Protein AF-A0A7C7C4B3-F1 (afdb_monomer)

Structure (mmCIF, N/CA/C/O backbone):
data_AF-A0A7C7C4B3-F1
#
_entry.id   AF-A0A7C7C4B3-F1
#
loop_
_atom_site.group_PDB
_atom_site.id
_atom_site.type_symbol
_atom_site.label_atom_id
_atom_site.label_alt_id
_atom_site.label_comp_id
_atom_site.label_asym_id
_atom_site.label_entity_id
_atom_site.label_seq_id
_atom_site.pdbx_PDB_ins_code
_atom_site.Cartn_x
_atom_site.Cartn_y
_atom_site.Cartn_z
_atom_site.occupancy
_atom_site.B_iso_or_equiv
_atom_site.auth_seq_id
_atom_site.auth_comp_id
_atom_site.auth_asym_id
_atom_site.auth_atom_id
_atom_site.pdbx_PDB_model_num
ATOM 1 N N . MET A 1 1 ? 16.815 2.563 -30.143 1.00 59.22 1 MET A N 1
ATOM 2 C CA . MET A 1 1 ? 16.587 1.269 -29.476 1.00 59.22 1 MET A CA 1
ATOM 3 C C . MET A 1 1 ? 17.802 0.420 -29.758 1.00 59.22 1 MET A C 1
ATOM 5 O O . MET A 1 1 ? 18.185 0.315 -30.916 1.00 59.22 1 MET A O 1
ATOM 9 N N . GLU A 1 2 ? 18.442 -0.060 -28.704 1.00 77.56 2 GLU A N 1
ATOM 10 C CA . GLU A 1 2 ? 19.668 -0.855 -28.748 1.00 77.56 2 GLU A CA 1
ATOM 11 C C . GLU A 1 2 ? 19.375 -2.164 -28.010 1.00 77.56 2 GLU A C 1
ATOM 13 O O . GLU A 1 2 ? 18.646 -2.154 -27.013 1.00 77.56 2 GLU A O 1
ATOM 18 N N . PHE A 1 3 ? 19.873 -3.281 -28.532 1.00 80.75 3 PHE A N 1
ATOM 19 C CA . PHE A 1 3 ? 19.749 -4.570 -27.860 1.00 80.75 3 PHE A CA 1
ATOM 20 C C . PHE A 1 3 ? 20.772 -4.656 -26.729 1.00 80.75 3 PHE A C 1
ATOM 22 O O . PHE A 1 3 ? 21.877 -4.131 -26.844 1.00 80.75 3 PHE A O 1
ATOM 29 N N . PHE A 1 4 ? 20.391 -5.302 -25.634 1.00 82.38 4 PHE A N 1
ATOM 30 C CA . PHE A 1 4 ? 21.300 -5.596 -24.537 1.00 82.38 4 PHE A CA 1
ATOM 31 C C . PHE A 1 4 ? 22.203 -6.765 -24.948 1.00 82.38 4 PHE A C 1
ATOM 33 O O . PHE A 1 4 ? 21.703 -7.860 -25.228 1.00 82.38 4 PHE A O 1
ATOM 40 N N . ASP A 1 5 ? 23.516 -6.536 -25.028 1.00 83.56 5 ASP A N 1
ATOM 41 C CA . ASP A 1 5 ? 24.467 -7.595 -25.368 1.00 83.56 5 ASP A CA 1
ATOM 42 C C . ASP A 1 5 ? 24.797 -8.416 -24.122 1.00 83.56 5 ASP A C 1
ATOM 44 O O . ASP A 1 5 ? 25.651 -8.051 -23.323 1.00 83.56 5 ASP A O 1
ATOM 48 N N . LYS A 1 6 ? 24.142 -9.570 -23.986 1.00 80.06 6 LYS A N 1
ATOM 49 C CA . LYS A 1 6 ? 24.302 -10.469 -22.835 1.00 80.06 6 LYS A CA 1
ATOM 50 C C . LYS A 1 6 ? 25.721 -11.042 -22.676 1.00 80.06 6 LYS A C 1
ATOM 52 O O . LYS A 1 6 ? 26.001 -11.650 -21.647 1.00 80.06 6 LYS A O 1
ATOM 57 N N . LYS A 1 7 ? 26.604 -10.921 -23.681 1.00 81.38 7 LYS A N 1
ATOM 58 C CA . LYS A 1 7 ? 27.995 -11.407 -23.602 1.00 81.38 7 LYS A CA 1
ATOM 59 C C . LYS A 1 7 ? 28.968 -10.359 -23.073 1.00 81.38 7 LYS A C 1
ATOM 61 O O . LYS A 1 7 ? 29.986 -10.741 -22.499 1.00 81.38 7 LYS A O 1
ATOM 66 N N . GLU A 1 8 ? 28.683 -9.080 -23.299 1.00 82.88 8 GLU A N 1
ATOM 67 C CA . GLU A 1 8 ? 29.565 -7.966 -22.931 1.00 82.88 8 GLU A CA 1
ATOM 68 C C . GLU A 1 8 ? 29.006 -7.149 -21.756 1.00 82.88 8 GLU A C 1
ATOM 70 O O . GLU A 1 8 ? 29.759 -6.778 -20.853 1.00 82.88 8 GLU A O 1
ATOM 75 N N . ASP A 1 9 ? 27.690 -6.930 -21.725 1.00 78.75 9 ASP A N 1
ATOM 76 C CA . ASP A 1 9 ? 26.997 -6.139 -20.714 1.00 78.75 9 ASP A CA 1
ATOM 77 C C . ASP A 1 9 ? 26.425 -7.060 -19.616 1.00 78.75 9 ASP A C 1
ATOM 79 O O . ASP A 1 9 ? 25.613 -7.946 -19.877 1.00 78.75 9 ASP A O 1
ATOM 83 N N . VAL A 1 10 ? 26.832 -6.841 -18.358 1.00 77.06 10 VAL A N 1
ATOM 84 C CA . VAL A 1 10 ? 26.298 -7.573 -17.185 1.00 77.06 10 VAL A CA 1
ATOM 85 C C . VAL A 1 10 ? 25.199 -6.776 -16.482 1.00 77.06 10 VAL A C 1
ATOM 87 O O . VAL A 1 10 ? 24.235 -7.347 -15.980 1.00 77.06 10 VAL A O 1
ATOM 90 N N . LEU A 1 11 ? 25.336 -5.449 -16.439 1.00 79.00 11 LEU A N 1
ATOM 91 C CA . LEU A 1 11 ? 24.422 -4.553 -15.737 1.00 79.00 11 LEU A CA 1
ATOM 92 C C . LEU A 1 11 ? 24.447 -3.166 -16.393 1.00 79.00 11 LEU A C 1
ATOM 94 O O . LEU A 1 11 ? 25.519 -2.600 -16.599 1.00 79.00 11 LEU A O 1
ATOM 98 N N . ASP A 1 12 ? 23.269 -2.619 -16.700 1.00 77.19 12 ASP A N 1
ATOM 99 C CA . ASP A 1 12 ? 23.094 -1.274 -17.263 1.00 77.19 12 ASP A CA 1
ATOM 100 C C . ASP A 1 12 ? 22.306 -0.406 -16.275 1.00 77.19 12 ASP A C 1
ATOM 102 O O . ASP A 1 12 ? 21.136 -0.665 -15.996 1.00 77.19 12 ASP A O 1
ATOM 106 N N . VAL A 1 13 ? 22.960 0.620 -15.721 1.00 80.19 13 VAL A N 1
ATOM 107 C CA . VAL A 1 13 ? 22.317 1.578 -14.812 1.00 80.19 13 VAL A CA 1
ATOM 108 C C . VAL A 1 13 ? 21.908 2.806 -15.604 1.00 80.19 13 VAL A C 1
ATOM 110 O O . VAL A 1 13 ? 22.748 3.611 -16.012 1.00 80.19 13 VAL A O 1
ATOM 113 N N . GLN A 1 14 ? 20.601 3.003 -15.756 1.00 79.12 14 GLN A N 1
ATOM 114 C CA . GLN A 1 14 ? 20.058 4.195 -16.391 1.00 79.12 14 GLN A CA 1
ATOM 115 C C . GLN A 1 14 ? 19.195 4.994 -15.424 1.00 79.12 14 GLN A C 1
ATOM 117 O O . GLN A 1 14 ?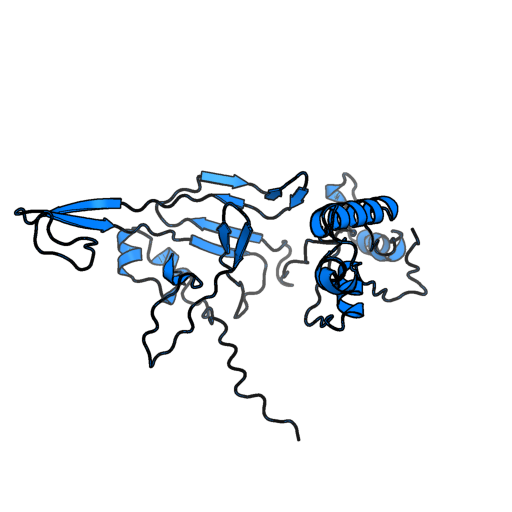 18.252 4.486 -14.827 1.00 79.12 14 GLN A O 1
ATOM 122 N N . LEU A 1 15 ? 19.483 6.291 -15.325 1.00 79.88 15 LEU A N 1
ATOM 123 C CA . LEU A 1 15 ? 18.596 7.222 -14.643 1.00 79.88 15 LEU A CA 1
ATOM 124 C C . LEU A 1 15 ? 17.457 7.634 -15.577 1.00 79.88 15 LEU A C 1
ATOM 126 O O . LEU A 1 15 ? 17.685 8.027 -16.730 1.00 79.88 15 LEU A O 1
ATOM 130 N N . THR A 1 16 ? 16.240 7.611 -15.037 1.00 77.44 16 THR A N 1
ATOM 131 C CA . THR A 1 16 ? 15.095 8.301 -15.635 1.00 77.44 16 THR A CA 1
ATOM 132 C C . THR A 1 16 ? 15.394 9.794 -15.736 1.00 77.44 16 THR A C 1
ATOM 134 O O . THR A 1 16 ? 16.281 10.323 -15.063 1.00 77.44 16 THR A O 1
ATOM 137 N N . GLU A 1 17 ? 14.647 10.514 -16.566 1.00 75.31 17 GLU A N 1
ATOM 138 C CA . GLU A 1 17 ? 14.837 11.963 -16.674 1.00 75.31 17 GLU A CA 1
ATOM 139 C C . GLU A 1 17 ? 14.603 12.691 -15.336 1.00 75.31 17 GLU A C 1
ATOM 141 O O . GLU A 1 17 ? 15.336 13.621 -14.997 1.00 75.31 17 GLU A O 1
ATOM 146 N N . TYR A 1 18 ? 13.665 12.194 -14.523 1.00 75.25 18 TYR A N 1
ATOM 147 C CA . TYR A 1 18 ? 13.474 12.646 -13.145 1.00 75.25 18 TYR A CA 1
ATOM 148 C C . TYR A 1 18 ? 14.715 12.384 -12.276 1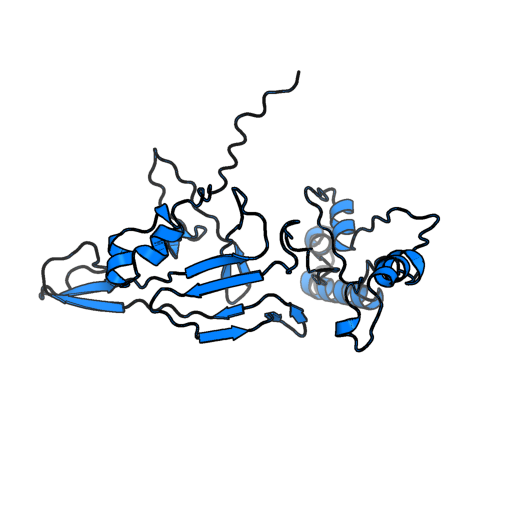.00 75.25 18 TYR A C 1
ATOM 150 O O . TYR A 1 18 ? 15.225 13.297 -11.627 1.00 75.25 18 TYR A O 1
ATOM 158 N N . GLY A 1 19 ? 15.268 11.167 -12.325 1.00 79.12 19 GLY A N 1
ATOM 159 C CA . GLY A 1 19 ? 16.498 10.823 -11.607 1.00 79.12 19 GLY A CA 1
ATOM 160 C C . GLY A 1 19 ? 17.693 11.689 -12.023 1.00 79.12 19 GLY A C 1
ATOM 161 O O . GLY A 1 19 ? 18.453 12.144 -11.17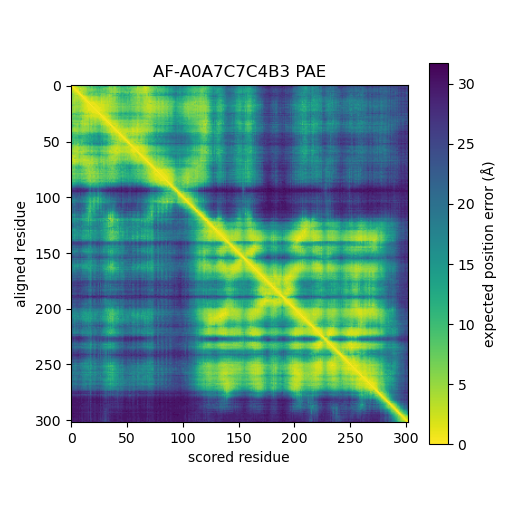1 1.00 79.12 19 GLY A O 1
ATOM 162 N N . LYS A 1 20 ? 17.833 12.001 -13.320 1.00 80.94 20 LYS A N 1
ATOM 163 C CA . LYS A 1 20 ? 18.863 12.929 -13.823 1.00 80.94 20 LYS A CA 1
ATOM 164 C C . LYS A 1 20 ? 18.674 14.344 -13.292 1.00 80.94 20 LYS A C 1
ATOM 166 O O . LYS A 1 20 ? 19.661 15.000 -12.972 1.00 80.94 20 LYS A O 1
ATOM 171 N N . ASN A 1 21 ? 17.432 14.820 -13.200 1.00 77.94 21 ASN A N 1
ATOM 172 C CA . ASN A 1 21 ? 17.127 16.129 -12.629 1.00 77.94 21 ASN A CA 1
ATOM 173 C C . ASN A 1 21 ? 17.522 16.193 -11.147 1.00 77.94 21 ASN A C 1
ATOM 175 O O . ASN A 1 21 ? 18.207 17.129 -10.738 1.00 77.94 21 ASN 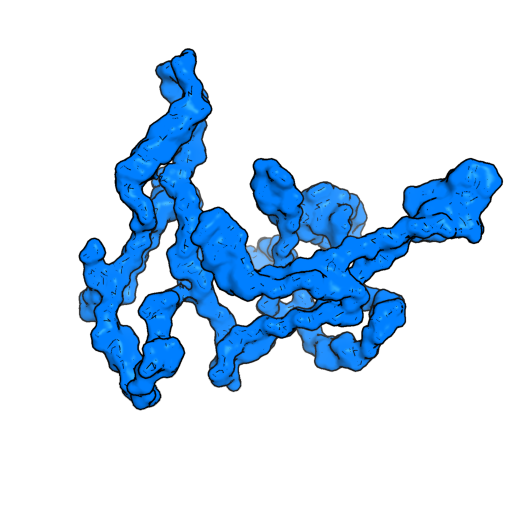A O 1
ATOM 179 N N . LEU A 1 22 ? 17.167 15.171 -10.363 1.00 80.62 22 LEU A N 1
ATOM 180 C CA . LEU A 1 22 ? 17.584 15.065 -8.964 1.00 80.62 22 LEU A CA 1
ATOM 181 C C . LEU A 1 22 ? 19.108 15.018 -8.824 1.00 80.62 22 LEU A C 1
ATOM 183 O O . LEU A 1 22 ? 19.654 15.706 -7.961 1.00 80.62 22 LEU A O 1
ATOM 187 N N . LEU A 1 23 ? 19.798 14.272 -9.695 1.00 86.06 23 LEU A N 1
ATOM 188 C CA . LEU A 1 23 ? 21.261 14.207 -9.703 1.00 86.06 23 LEU A CA 1
ATOM 189 C C . LEU A 1 23 ? 21.876 15.573 -10.019 1.00 86.06 23 LEU A C 1
ATOM 191 O O . LEU A 1 23 ? 22.781 16.013 -9.318 1.00 86.06 23 LEU A O 1
ATOM 195 N N . ALA A 1 24 ? 21.365 16.264 -11.041 1.00 84.00 24 ALA A N 1
ATOM 196 C CA . ALA A 1 24 ? 21.832 17.594 -11.429 1.00 84.00 24 ALA A CA 1
ATOM 197 C C . ALA A 1 24 ? 21.627 18.635 -10.316 1.00 84.00 24 ALA A C 1
ATOM 199 O O . ALA A 1 24 ? 22.436 19.550 -10.170 1.00 84.00 24 ALA A O 1
ATOM 200 N N . ASN A 1 25 ? 20.576 18.470 -9.511 1.00 83.38 25 ASN A N 1
ATOM 201 C CA . ASN A 1 25 ? 20.295 19.305 -8.346 1.00 83.38 25 ASN A CA 1
ATOM 202 C C . ASN A 1 25 ? 21.079 18.892 -7.086 1.00 83.38 25 ASN A C 1
ATOM 204 O O . ASN A 1 25 ? 20.981 19.581 -6.076 1.00 83.38 25 ASN A O 1
ATOM 208 N N . GLY A 1 26 ? 21.836 17.788 -7.123 1.00 86.06 26 GLY A N 1
ATOM 209 C CA . GLY A 1 26 ? 22.558 17.249 -5.965 1.00 86.06 26 GLY A CA 1
ATOM 210 C C . GLY A 1 26 ? 21.668 16.573 -4.915 1.00 86.06 26 GLY A C 1
ATOM 211 O O . GLY A 1 26 ? 22.137 16.287 -3.821 1.00 86.06 26 GLY A O 1
ATOM 212 N N . ASN A 1 27 ? 20.401 16.307 -5.244 1.00 84.38 27 ASN A N 1
ATOM 213 C CA . ASN A 1 27 ? 19.400 15.741 -4.334 1.00 84.38 27 ASN A CA 1
ATOM 214 C C . ASN A 1 27 ? 19.148 14.241 -4.569 1.00 84.38 27 ASN A C 1
ATOM 216 O O . ASN A 1 27 ? 18.278 13.660 -3.924 1.00 84.38 27 ASN A O 1
ATOM 220 N N . LEU A 1 28 ? 19.845 13.606 -5.519 1.00 85.56 28 LEU A N 1
ATOM 221 C CA . LEU A 1 28 ? 19.685 12.174 -5.767 1.00 85.56 28 LEU A CA 1
ATOM 222 C C . LEU A 1 28 ? 20.374 11.369 -4.656 1.00 85.56 28 LEU A C 1
ATOM 224 O O . LEU A 1 28 ? 21.597 11.255 -4.651 1.00 85.56 28 LEU A O 1
ATOM 228 N N . ASN A 1 29 ? 19.578 10.792 -3.753 1.00 86.00 29 ASN A N 1
ATOM 229 C CA . ASN A 1 29 ? 20.040 9.902 -2.687 1.00 86.00 29 ASN A CA 1
ATOM 230 C C . ASN A 1 29 ? 19.205 8.603 -2.664 1.00 86.00 29 ASN A C 1
ATOM 232 O O . ASN A 1 29 ? 18.241 8.512 -1.903 1.00 86.00 29 ASN A O 1
ATOM 236 N N . PRO A 1 30 ? 19.492 7.628 -3.547 1.00 81.06 30 PRO A N 1
ATOM 237 C CA . PRO A 1 30 ? 18.762 6.369 -3.577 1.00 81.06 30 PRO A CA 1
ATOM 238 C C . PRO A 1 30 ? 19.173 5.508 -2.376 1.00 81.06 30 PRO A C 1
ATOM 240 O O . PRO A 1 30 ? 20.344 5.174 -2.227 1.00 81.06 30 PRO A O 1
ATOM 243 N N . VAL A 1 31 ? 18.205 5.150 -1.531 1.00 81.25 31 VAL A N 1
ATOM 244 C CA . VAL A 1 31 ? 18.416 4.290 -0.347 1.00 81.25 31 VAL A CA 1
ATOM 245 C C . VAL A 1 31 ? 17.974 2.848 -0.617 1.00 81.25 31 VAL A C 1
ATOM 247 O O . VAL A 1 31 ? 18.572 1.906 -0.107 1.00 81.25 31 VAL A O 1
ATOM 250 N N . TYR A 1 32 ? 16.968 2.672 -1.475 1.00 75.50 32 TYR A N 1
ATOM 251 C CA . TYR A 1 32 ? 16.345 1.384 -1.768 1.00 75.50 32 TYR A CA 1
ATOM 252 C C . TYR A 1 32 ? 16.413 1.066 -3.262 1.00 75.50 32 TYR A C 1
ATOM 254 O O . TYR A 1 32 ? 16.463 1.967 -4.104 1.00 75.50 32 TYR A O 1
ATOM 262 N N . TYR A 1 33 ? 16.386 -0.223 -3.586 1.00 74.88 33 TYR A N 1
ATOM 263 C CA . TYR A 1 33 ? 16.253 -0.734 -4.945 1.00 74.88 33 TYR A CA 1
ATOM 264 C C . TYR A 1 33 ? 15.170 -1.814 -4.973 1.00 74.88 33 TYR A C 1
ATOM 266 O O . TYR A 1 33 ? 14.901 -2.459 -3.962 1.00 74.88 33 TYR A O 1
ATOM 274 N N . ALA A 1 34 ? 14.555 -2.005 -6.135 1.00 69.94 34 ALA A N 1
ATOM 275 C CA . ALA A 1 34 ? 13.596 -3.070 -6.390 1.00 69.94 34 ALA A CA 1
ATOM 276 C C . ALA A 1 34 ? 13.933 -3.730 -7.730 1.00 69.94 34 ALA A C 1
ATOM 278 O O . ALA A 1 34 ? 14.513 -3.088 -8.611 1.00 69.94 34 ALA A O 1
ATOM 279 N N . PHE A 1 35 ? 13.590 -5.009 -7.862 1.00 72.56 35 PHE A N 1
ATOM 280 C CA . PHE A 1 35 ? 13.726 -5.756 -9.107 1.00 72.56 35 PHE A CA 1
ATOM 281 C C . PHE A 1 35 ? 12.365 -5.916 -9.770 1.00 72.56 35 PHE A C 1
ATOM 283 O O . PHE A 1 35 ? 11.361 -6.153 -9.095 1.00 72.56 35 PHE A O 1
ATOM 290 N N . PHE A 1 36 ? 12.375 -5.826 -11.094 1.00 73.62 36 PHE A N 1
ATOM 291 C CA . PHE A 1 36 ? 11.201 -5.960 -11.936 1.00 73.62 36 PHE A CA 1
ATOM 292 C C . PHE A 1 36 ? 11.535 -6.851 -13.131 1.00 73.62 36 PHE A C 1
ATOM 294 O O . PHE A 1 36 ? 12.672 -6.833 -13.614 1.00 73.62 36 PHE A O 1
ATOM 301 N N . ASP A 1 37 ? 10.557 -7.618 -13.600 1.00 73.06 37 ASP A N 1
ATOM 302 C CA . ASP A 1 37 ? 10.710 -8.562 -14.707 1.00 73.06 37 ASP A CA 1
ATOM 303 C C . ASP A 1 37 ? 9.480 -8.609 -15.623 1.00 73.06 37 ASP A C 1
ATOM 305 O O . ASP A 1 37 ? 9.180 -9.634 -16.232 1.00 73.06 37 ASP A O 1
ATOM 309 N N . ASP A 1 38 ? 8.815 -7.461 -15.786 1.00 72.25 38 ASP A N 1
ATOM 310 C CA . ASP A 1 38 ? 7.642 -7.287 -16.655 1.00 72.25 38 ASP A CA 1
ATOM 311 C C . ASP A 1 38 ? 7.910 -7.710 -18.120 1.00 72.25 38 ASP A C 1
ATOM 313 O O . ASP A 1 38 ? 6.981 -8.027 -18.867 1.00 72.25 38 ASP A O 1
ATOM 317 N N . ASP A 1 39 ? 9.178 -7.734 -18.552 1.00 72.31 39 ASP A N 1
ATOM 318 C CA . ASP A 1 39 ? 9.605 -8.185 -19.880 1.00 72.31 39 ASP A CA 1
ATOM 319 C C . ASP A 1 39 ? 9.860 -9.704 -19.980 1.00 72.31 39 ASP A C 1
ATOM 321 O O . ASP A 1 39 ? 10.146 -10.214 -21.070 1.00 72.31 39 ASP A O 1
ATOM 325 N N . ILE A 1 40 ? 9.734 -10.446 -18.874 1.00 77.56 40 ILE A N 1
ATOM 326 C CA . ILE A 1 40 ? 9.979 -11.886 -18.798 1.00 77.56 40 ILE A CA 1
ATOM 327 C C . ILE A 1 40 ? 8.661 -12.655 -18.711 1.00 77.56 40 ILE A C 1
ATOM 329 O O . ILE A 1 40 ? 7.933 -12.635 -17.725 1.00 77.56 40 ILE A O 1
ATOM 333 N N . MET A 1 41 ? 8.392 -13.456 -19.739 1.00 79.56 41 MET A N 1
ATOM 334 C CA . MET A 1 41 ? 7.324 -14.452 -19.694 1.00 79.56 41 MET A CA 1
ATOM 335 C C . MET A 1 41 ? 7.858 -15.762 -19.107 1.00 79.56 41 MET A C 1
ATOM 337 O O . MET A 1 41 ? 8.535 -16.515 -19.814 1.00 79.56 41 MET A O 1
ATOM 341 N N . TYR A 1 42 ? 7.557 -16.045 -17.837 1.00 78.81 42 TYR A N 1
ATOM 342 C CA . TYR A 1 42 ? 7.956 -17.301 -17.182 1.00 78.81 42 TYR A CA 1
ATOM 343 C C . TYR A 1 42 ? 7.128 -18.501 -17.635 1.00 78.81 42 TYR A C 1
ATOM 345 O O . TYR A 1 42 ? 7.698 -19.551 -17.916 1.00 78.81 42 TYR A O 1
ATOM 353 N N . ASP A 1 43 ? 5.809 -18.332 -17.752 1.00 79.50 43 ASP A N 1
ATOM 354 C CA . ASP A 1 43 ? 4.898 -19.366 -18.239 1.00 79.50 43 ASP A CA 1
ATOM 355 C C . ASP A 1 43 ? 4.318 -18.977 -19.602 1.00 79.50 43 ASP A C 1
ATOM 357 O O . ASP A 1 43 ? 3.504 -18.058 -19.727 1.00 79.50 43 ASP A O 1
ATOM 361 N N . VAL A 1 44 ? 4.721 -19.704 -20.644 1.00 84.12 44 VAL A N 1
ATOM 362 C CA . VAL A 1 44 ? 4.196 -19.497 -22.000 1.00 84.12 44 VAL A CA 1
ATOM 363 C C . VAL A 1 44 ? 2.772 -20.019 -22.183 1.00 84.12 44 VAL A C 1
ATOM 365 O O . VAL A 1 44 ? 2.137 -19.647 -23.173 1.00 84.12 44 VAL A O 1
ATOM 368 N N . SER A 1 45 ? 2.234 -20.826 -21.259 1.00 77.62 45 SER A N 1
ATOM 369 C CA . SER A 1 45 ? 0.871 -21.365 -21.362 1.00 77.62 45 SER A CA 1
ATOM 370 C C . SER A 1 45 ? -0.180 -20.251 -21.436 1.00 77.62 45 SER A C 1
ATOM 372 O O . SER A 1 45 ? -1.124 -20.329 -22.228 1.00 77.62 45 SER A O 1
ATOM 374 N N . GLY A 1 46 ? 0.061 -19.143 -20.725 1.00 72.56 46 GLY A N 1
ATOM 375 C CA . GLY A 1 46 ? -0.761 -17.931 -20.762 1.00 72.56 46 GLY A CA 1
ATOM 376 C C . GLY A 1 46 ? -0.762 -17.199 -22.110 1.00 72.56 46 GLY A C 1
ATOM 377 O O . GLY A 1 46 ? -1.639 -16.378 -22.360 1.00 72.56 46 GLY A O 1
ATOM 378 N N . SER A 1 47 ? 0.175 -17.518 -23.008 1.00 75.25 47 SER A N 1
ATOM 379 C CA . SER A 1 47 ? 0.278 -16.939 -24.357 1.00 75.25 47 SER A CA 1
ATOM 380 C C . SER A 1 47 ? -0.285 -17.841 -25.466 1.00 75.25 47 SER A C 1
ATOM 382 O O . SER A 1 47 ? -0.200 -17.501 -26.647 1.00 75.25 47 SER A O 1
ATOM 384 N N . GLY A 1 48 ? -0.874 -18.989 -25.107 1.00 77.44 48 GLY A N 1
ATOM 385 C CA . GLY A 1 48 ? -1.410 -19.967 -26.062 1.00 77.44 48 GLY A CA 1
ATOM 386 C C . GLY A 1 48 ? -0.353 -20.879 -26.694 1.00 77.44 48 GLY A C 1
ATOM 387 O O . GLY A 1 48 ? -0.671 -21.642 -27.608 1.00 77.44 48 GLY A O 1
ATOM 388 N N . TYR A 1 49 ? 0.885 -20.826 -26.201 1.00 80.19 49 TYR A N 1
ATOM 389 C CA . TYR A 1 49 ? 1.971 -21.727 -26.575 1.00 80.19 49 TYR A CA 1
ATOM 390 C C . TYR A 1 49 ? 2.205 -22.759 -25.469 1.00 80.19 49 TYR A C 1
ATOM 392 O O . TYR A 1 49 ? 1.858 -22.549 -24.314 1.00 80.19 49 TYR A O 1
ATOM 400 N N . SER A 1 50 ? 2.790 -23.899 -25.824 1.00 82.12 50 SER A N 1
ATOM 401 C CA . SER A 1 50 ? 3.187 -24.930 -24.866 1.00 82.12 50 SER A CA 1
ATOM 402 C C . SER A 1 50 ? 4.684 -25.145 -24.998 1.00 82.12 50 SER A C 1
ATOM 404 O O . SER A 1 50 ? 5.175 -25.365 -26.104 1.00 82.12 50 SER A O 1
ATOM 406 N N . GLU A 1 51 ? 5.392 -25.128 -23.874 1.00 83.69 51 GLU A N 1
ATOM 407 C CA . GLU A 1 51 ? 6.803 -25.502 -23.809 1.00 83.69 51 GLU A CA 1
ATOM 408 C C . GLU A 1 51 ? 7.023 -26.640 -22.815 1.00 83.69 51 GLU A C 1
ATOM 410 O O . GLU A 1 51 ? 6.193 -26.908 -21.945 1.00 83.69 51 GLU A O 1
ATOM 415 N N . ILE A 1 52 ? 8.137 -27.350 -22.976 1.00 84.56 52 ILE A N 1
ATOM 416 C CA . ILE A 1 52 ? 8.581 -28.351 -22.007 1.00 84.56 52 ILE A CA 1
ATOM 417 C C . ILE A 1 52 ? 9.299 -27.605 -20.878 1.00 84.56 52 ILE A C 1
ATOM 419 O O . ILE A 1 52 ? 10.089 -26.709 -21.154 1.00 84.56 52 ILE A O 1
ATOM 423 N N . GLN A 1 53 ? 9.096 -28.012 -19.621 1.00 73.44 53 GLN A N 1
ATOM 424 C CA . GLN A 1 53 ? 9.665 -27.364 -18.425 1.00 73.44 53 GLN A CA 1
ATOM 425 C C . GLN A 1 53 ? 11.166 -27.018 -18.536 1.00 73.44 53 GLN A C 1
ATOM 427 O O . GLN A 1 53 ? 11.595 -25.964 -18.083 1.00 73.44 53 GLN A O 1
ATOM 432 N N . ASN A 1 54 ? 11.969 -27.866 -19.185 1.00 83.94 54 ASN A N 1
ATOM 433 C CA . ASN A 1 54 ? 13.416 -27.651 -19.321 1.00 83.94 54 ASN A CA 1
ATOM 434 C C . ASN A 1 54 ? 13.811 -26.670 -20.442 1.00 83.94 54 ASN A C 1
ATOM 436 O O . ASN A 1 54 ? 14.995 -26.405 -20.617 1.00 83.94 54 ASN A O 1
ATOM 440 N N . GLN A 1 55 ? 12.859 -26.169 -21.231 1.00 85.56 55 GLN A N 1
ATOM 441 C CA . GLN A 1 55 ? 13.108 -25.214 -22.320 1.00 85.56 55 GLN A CA 1
ATOM 442 C C . GLN A 1 55 ? 12.882 -23.754 -21.900 1.00 85.56 55 GLN A C 1
ATOM 444 O O . GLN A 1 55 ? 13.276 -22.852 -22.632 1.00 85.56 55 GLN A O 1
ATOM 449 N N . VAL A 1 56 ? 12.310 -23.524 -20.714 1.00 83.88 56 VAL A N 1
ATOM 450 C CA . VAL A 1 56 ? 12.042 -22.186 -20.159 1.00 83.88 56 VAL A CA 1
ATOM 451 C C . VAL A 1 56 ? 13.345 -21.405 -19.956 1.00 83.88 56 VAL A C 1
ATOM 453 O O . VAL A 1 56 ? 13.457 -20.242 -20.338 1.00 83.88 56 VAL A O 1
ATOM 456 N N . GLU A 1 57 ? 14.346 -22.060 -19.369 1.00 86.06 57 GLU A N 1
ATOM 457 C CA . GLU A 1 57 ? 15.632 -21.450 -19.027 1.00 86.06 57 GLU A CA 1
ATOM 458 C C . GLU A 1 57 ? 16.417 -20.951 -20.251 1.00 86.06 57 GLU A C 1
ATOM 460 O O . GLU A 1 57 ? 16.676 -19.743 -20.303 1.00 86.06 57 GLU A O 1
ATOM 465 N N . PRO A 1 58 ? 16.699 -21.781 -21.278 1.00 87.56 58 PRO A N 1
ATOM 466 C CA . PRO A 1 58 ? 17.416 -21.306 -22.460 1.00 87.56 58 PRO A CA 1
ATOM 467 C C . PRO A 1 58 ? 16.603 -20.260 -23.230 1.00 87.56 58 PRO A C 1
ATOM 469 O O . PRO A 1 58 ? 17.169 -19.307 -23.767 1.00 87.56 58 PRO A O 1
ATOM 472 N N . ARG A 1 59 ? 15.265 -20.350 -23.208 1.00 87.56 59 ARG A N 1
ATOM 473 C CA . ARG A 1 59 ? 14.401 -19.350 -23.842 1.00 87.56 59 ARG A CA 1
ATOM 474 C C . ARG A 1 59 ? 14.592 -17.964 -23.230 1.00 87.56 59 ARG A C 1
ATOM 476 O O . ARG A 1 59 ? 14.762 -16.986 -23.960 1.00 87.56 59 ARG A O 1
ATOM 483 N N . ILE A 1 60 ? 14.517 -17.862 -21.903 1.00 85.19 60 ILE A N 1
ATOM 484 C CA . ILE A 1 60 ? 14.595 -16.582 -21.185 1.00 85.19 60 ILE A CA 1
ATOM 485 C C . ILE A 1 60 ? 16.031 -16.038 -21.204 1.00 85.19 60 ILE A C 1
ATOM 487 O O . ILE A 1 60 ? 16.243 -14.845 -21.456 1.00 85.19 60 ILE A O 1
ATOM 491 N N . GLN A 1 61 ? 17.020 -16.899 -20.953 1.00 83.50 61 GLN A N 1
ATOM 492 C CA . GLN A 1 61 ? 18.410 -16.474 -20.790 1.00 83.50 61 GLN A CA 1
ATOM 493 C C . GLN A 1 61 ? 19.122 -16.239 -22.117 1.00 83.50 61 GLN A C 1
ATOM 495 O O . GLN A 1 61 ? 19.773 -15.204 -22.254 1.00 83.50 61 GLN A O 1
ATOM 500 N N . ASP A 1 62 ? 18.925 -17.092 -23.120 1.00 83.38 62 ASP A N 1
ATOM 501 C CA . ASP A 1 62 ? 19.713 -17.062 -24.355 1.00 83.38 62 ASP A CA 1
ATOM 502 C C . ASP A 1 62 ? 18.881 -16.645 -25.571 1.00 83.38 62 ASP A C 1
ATOM 504 O O . ASP A 1 62 ? 19.244 -15.688 -26.261 1.00 83.38 62 ASP A O 1
ATOM 508 N N . ASP A 1 63 ? 17.740 -17.296 -25.808 1.00 83.62 63 ASP A N 1
ATOM 509 C CA . ASP A 1 63 ? 17.032 -17.192 -27.092 1.00 83.62 63 ASP A CA 1
ATOM 510 C C . ASP A 1 63 ? 16.222 -15.901 -27.254 1.00 83.62 63 ASP A C 1
ATOM 512 O O . ASP A 1 63 ? 15.972 -15.471 -28.382 1.00 83.62 63 ASP A O 1
ATOM 516 N N . THR A 1 64 ? 15.802 -15.268 -26.153 1.00 82.75 64 THR A N 1
ATOM 517 C CA . THR A 1 64 ? 14.993 -14.039 -26.190 1.00 82.75 64 THR A CA 1
ATOM 518 C C . THR A 1 64 ? 15.896 -12.801 -26.180 1.00 82.75 64 THR A C 1
ATOM 520 O O . THR A 1 64 ? 16.531 -12.522 -25.155 1.00 82.75 64 THR A O 1
ATOM 523 N N . PRO A 1 65 ? 15.975 -12.014 -27.273 1.00 82.88 65 PRO A N 1
ATOM 524 C CA . PRO A 1 65 ? 16.725 -10.764 -27.279 1.00 82.88 65 PRO A CA 1
ATOM 525 C C . PRO A 1 65 ? 16.090 -9.772 -26.305 1.00 82.88 65 PRO A C 1
ATOM 527 O O . PRO A 1 65 ? 14.883 -9.544 -26.357 1.00 82.88 65 PRO A O 1
ATOM 530 N N . LYS A 1 66 ? 16.905 -9.153 -25.447 1.00 80.75 66 LYS A N 1
ATOM 531 C CA . LYS A 1 66 ? 16.446 -8.109 -24.524 1.00 80.75 66 LYS A CA 1
ATOM 532 C C . LYS A 1 66 ? 16.752 -6.732 -25.094 1.00 80.75 66 LYS A C 1
ATOM 534 O O . LYS A 1 66 ? 17.806 -6.516 -25.697 1.00 80.75 66 LYS A O 1
ATOM 539 N N . LEU A 1 67 ? 15.827 -5.797 -24.924 1.00 81.69 67 LEU A N 1
ATOM 540 C CA . LEU A 1 67 ? 16.058 -4.393 -25.252 1.00 81.69 67 LEU A CA 1
ATOM 541 C C . LEU A 1 67 ? 16.710 -3.705 -24.054 1.00 81.69 67 LEU A C 1
ATOM 543 O O . LEU A 1 67 ? 16.383 -4.014 -22.912 1.00 81.69 67 LEU A O 1
ATOM 547 N N . LYS A 1 68 ? 17.604 -2.742 -24.301 1.00 80.06 68 LYS A N 1
ATOM 548 C CA . LYS A 1 68 ? 18.024 -1.828 -23.232 1.00 80.06 68 LYS A CA 1
ATOM 549 C C . LYS A 1 68 ? 16.819 -1.023 -22.745 1.00 80.06 68 LYS A C 1
ATOM 551 O O . LYS A 1 68 ? 15.958 -0.643 -23.547 1.00 80.06 68 LYS A O 1
ATOM 556 N N . ILE A 1 69 ? 16.794 -0.734 -21.444 1.00 75.38 69 ILE A N 1
ATOM 557 C CA . ILE A 1 69 ? 15.693 -0.020 -20.790 1.00 75.38 69 ILE A CA 1
ATOM 558 C C . ILE A 1 69 ? 15.456 1.321 -21.494 1.00 75.38 69 ILE A C 1
ATOM 560 O O . ILE A 1 69 ? 16.369 2.132 -21.694 1.00 75.38 69 ILE A O 1
ATOM 564 N N . ILE A 1 70 ? 14.203 1.573 -21.877 1.00 74.56 70 ILE A N 1
ATOM 565 C CA . ILE A 1 70 ? 13.803 2.842 -22.484 1.00 74.56 70 ILE A CA 1
ATOM 566 C C . ILE A 1 70 ? 13.553 3.854 -21.365 1.00 74.56 70 ILE A C 1
ATOM 568 O O . ILE A 1 70 ? 12.468 3.944 -20.802 1.00 74.56 70 ILE A O 1
ATOM 572 N N . ARG A 1 71 ? 14.564 4.674 -21.071 1.00 71.81 71 ARG A N 1
ATOM 573 C CA . ARG A 1 71 ? 14.491 5.714 -20.027 1.00 71.81 71 ARG A CA 1
ATOM 574 C C . ARG A 1 71 ? 13.585 6.917 -20.342 1.00 71.81 71 ARG A C 1
ATOM 576 O O . ARG A 1 71 ? 13.257 7.686 -19.443 1.00 71.81 71 ARG A O 1
ATOM 583 N N . THR A 1 72 ? 13.219 7.132 -21.608 1.00 71.38 72 THR A N 1
ATOM 584 C CA . THR A 1 72 ? 12.426 8.293 -22.062 1.00 71.38 72 THR A CA 1
ATOM 585 C C . THR A 1 72 ? 11.129 7.847 -22.725 1.00 71.38 72 THR A C 1
ATOM 587 O O . THR A 1 72 ? 11.178 7.214 -23.777 1.00 71.38 72 THR A O 1
ATOM 590 N N . ARG A 1 73 ? 9.981 8.238 -22.157 1.00 67.69 73 ARG A N 1
ATOM 591 C CA . ARG A 1 73 ? 8.642 7.927 -22.697 1.00 67.69 73 ARG A CA 1
ATOM 592 C C . ARG A 1 73 ? 8.079 8.987 -23.645 1.00 67.69 73 ARG A C 1
ATOM 594 O O . ARG A 1 73 ? 7.224 8.681 -24.465 1.00 67.69 73 ARG A O 1
ATOM 601 N N . THR A 1 74 ? 8.554 10.225 -23.551 1.00 69.81 74 THR A N 1
ATOM 602 C CA . THR A 1 74 ? 8.058 11.348 -24.356 1.00 69.81 74 THR A CA 1
ATOM 603 C C . THR A 1 74 ? 9.061 11.762 -25.426 1.00 69.81 74 THR A C 1
ATOM 605 O O . THR A 1 74 ? 10.278 11.627 -25.258 1.00 69.81 74 THR A O 1
ATOM 608 N N . SER A 1 75 ? 8.556 12.300 -26.537 1.00 74.50 75 SER A N 1
ATOM 609 C CA . SER A 1 75 ? 9.406 12.925 -27.552 1.00 74.50 75 SER A CA 1
ATOM 610 C C . SER A 1 75 ? 10.068 14.187 -26.993 1.00 74.50 75 SER A C 1
ATOM 612 O O . SER A 1 75 ? 9.531 14.851 -26.103 1.00 74.50 75 SER A O 1
ATOM 614 N N . ALA A 1 76 ? 11.239 14.536 -27.529 1.00 76.06 76 ALA A N 1
ATOM 615 C CA . ALA A 1 76 ? 11.912 15.786 -27.186 1.00 76.06 76 ALA A CA 1
ATOM 616 C C . ALA A 1 76 ? 11.037 17.009 -27.489 1.00 76.06 76 ALA A C 1
ATOM 618 O O . ALA A 1 76 ? 11.013 17.948 -26.701 1.00 76.06 76 ALA A O 1
ATOM 619 N N . GLU A 1 77 ? 10.275 16.962 -28.579 1.00 79.19 77 GLU A N 1
ATOM 620 C CA . GLU A 1 77 ? 9.388 18.046 -29.007 1.00 79.19 77 GLU A CA 1
ATOM 621 C C . GLU A 1 77 ? 8.242 18.266 -28.016 1.00 79.19 77 GLU A C 1
ATOM 623 O O . GLU A 1 77 ? 7.992 19.395 -27.606 1.00 79.19 77 GLU A O 1
ATOM 628 N N . THR A 1 78 ? 7.598 17.184 -27.566 1.00 76.88 78 THR A N 1
ATOM 629 C CA . THR A 1 78 ? 6.526 17.238 -26.562 1.00 76.88 78 THR A CA 1
ATOM 630 C C . THR A 1 78 ? 7.018 17.888 -25.274 1.00 76.88 78 THR A C 1
ATOM 632 O O . THR A 1 78 ? 6.377 18.808 -24.778 1.00 76.88 78 THR A O 1
ATOM 635 N N . ARG A 1 79 ? 8.205 17.496 -24.791 1.00 71.56 79 ARG A N 1
ATOM 636 C CA . ARG A 1 79 ? 8.800 18.087 -23.582 1.00 71.56 79 ARG A CA 1
ATOM 637 C C . ARG A 1 79 ? 9.097 19.571 -23.738 1.00 71.56 79 ARG A C 1
ATOM 639 O O . ARG A 1 79 ? 8.884 20.339 -22.807 1.00 71.56 79 ARG A O 1
ATOM 646 N N . VAL A 1 80 ? 9.617 19.974 -24.897 1.00 78.06 80 VAL A N 1
ATOM 647 C CA . VAL A 1 80 ? 9.890 21.388 -25.183 1.00 78.06 80 VAL A CA 1
ATOM 648 C C . VAL A 1 80 ? 8.586 22.178 -25.189 1.00 78.06 80 VAL A C 1
ATOM 650 O O . VAL A 1 80 ? 8.522 23.232 -24.569 1.00 78.06 80 VAL A O 1
ATOM 653 N N . ASN A 1 81 ? 7.535 21.657 -25.819 1.00 80.00 81 ASN A N 1
ATOM 654 C CA . ASN A 1 81 ? 6.237 22.324 -25.860 1.00 80.00 81 ASN A CA 1
ATOM 655 C C . ASN A 1 81 ? 5.599 22.429 -24.465 1.00 80.00 81 ASN A C 1
ATOM 657 O O . ASN A 1 81 ? 5.125 23.498 -24.099 1.00 80.00 81 ASN A O 1
ATOM 661 N N . GLU A 1 82 ? 5.637 21.367 -23.657 1.00 75.31 82 GLU A N 1
ATOM 662 C CA . GLU A 1 82 ? 5.166 21.390 -22.264 1.00 75.31 82 GLU A CA 1
ATOM 663 C C . GLU A 1 82 ? 5.942 22.400 -21.416 1.00 75.31 82 GLU A C 1
ATOM 665 O O . GLU A 1 82 ? 5.349 23.180 -20.673 1.00 75.31 82 GLU A O 1
ATOM 670 N N . PHE A 1 83 ? 7.267 22.435 -21.561 1.00 74.75 83 PHE A N 1
ATOM 671 C CA . PHE A 1 83 ? 8.112 23.417 -20.891 1.00 74.75 83 PHE A CA 1
ATOM 672 C C . PHE A 1 83 ? 7.741 24.851 -21.289 1.00 74.75 83 PHE A C 1
ATOM 674 O O . PHE A 1 83 ? 7.554 25.697 -20.419 1.00 74.75 83 PHE A O 1
ATOM 681 N N . LEU A 1 84 ? 7.572 25.122 -22.586 1.00 76.38 84 LEU A N 1
ATOM 682 C CA . LEU A 1 84 ? 7.176 26.443 -23.079 1.00 76.38 84 LEU A CA 1
ATOM 683 C C . LEU A 1 84 ? 5.783 26.853 -22.575 1.00 76.38 84 LEU A C 1
ATOM 685 O O . LEU A 1 84 ? 5.631 27.975 -22.099 1.00 76.38 84 LEU A O 1
ATOM 689 N N . ASN A 1 85 ? 4.805 25.944 -22.590 1.00 74.00 85 ASN A N 1
ATOM 690 C CA . ASN A 1 85 ? 3.456 26.195 -22.068 1.00 74.00 85 ASN A CA 1
ATOM 691 C C . ASN A 1 85 ? 3.473 26.500 -20.559 1.00 74.00 85 ASN A C 1
ATOM 693 O O . ASN A 1 85 ? 2.788 27.407 -20.078 1.00 74.00 85 ASN A O 1
ATOM 697 N N . ASN A 1 86 ? 4.285 25.762 -19.798 1.00 70.00 86 ASN A N 1
ATOM 698 C CA . ASN A 1 86 ? 4.440 25.979 -18.362 1.00 70.00 86 ASN A CA 1
ATOM 699 C C . ASN A 1 86 ? 5.129 27.316 -18.071 1.00 70.00 86 ASN A C 1
ATOM 701 O O . ASN A 1 86 ? 4.736 28.023 -17.143 1.00 70.00 86 ASN A O 1
ATOM 705 N N . LEU A 1 87 ? 6.146 27.687 -18.854 1.00 70.56 87 LEU A N 1
ATOM 706 C CA . LEU A 1 87 ? 6.790 28.998 -18.770 1.00 70.56 87 LEU A CA 1
ATOM 707 C C . LEU A 1 87 ? 5.818 30.137 -19.077 1.00 70.56 87 LEU A C 1
ATOM 709 O O . LEU A 1 87 ? 5.795 31.119 -18.339 1.00 70.56 87 LEU A O 1
ATOM 713 N N . GLU A 1 88 ? 5.003 30.000 -20.121 1.00 72.06 88 GLU A N 1
ATOM 714 C CA . GLU A 1 88 ? 3.988 30.993 -20.483 1.00 72.06 88 GLU A CA 1
ATOM 715 C C . GLU A 1 88 ? 2.974 31.192 -19.346 1.00 72.06 88 GLU A C 1
ATOM 717 O O . GLU A 1 88 ? 2.666 32.326 -18.971 1.00 72.06 88 GLU A O 1
ATOM 722 N N . THR A 1 89 ? 2.545 30.091 -18.722 1.00 68.00 89 THR A N 1
ATOM 723 C CA . THR A 1 89 ? 1.626 30.101 -17.574 1.00 68.00 89 THR A CA 1
ATOM 724 C C . THR A 1 89 ? 2.260 30.717 -16.320 1.00 68.00 89 THR A C 1
ATOM 726 O O . THR A 1 89 ? 1.607 31.475 -15.607 1.00 68.00 89 THR A O 1
ATOM 729 N N . ALA A 1 90 ? 3.531 30.411 -16.040 1.00 63.44 90 ALA A N 1
ATOM 730 C CA . ALA A 1 90 ? 4.213 30.832 -14.814 1.00 63.44 90 ALA A CA 1
ATOM 731 C C . ALA A 1 90 ? 4.744 32.276 -14.858 1.00 63.44 90 ALA A C 1
ATOM 733 O O . ALA A 1 90 ? 4.787 32.943 -13.827 1.00 63.44 90 ALA A O 1
ATOM 734 N N . ILE A 1 91 ? 5.175 32.759 -16.026 1.00 66.31 91 ILE A N 1
ATOM 735 C CA . ILE A 1 91 ? 5.778 34.094 -16.180 1.00 66.31 91 ILE A CA 1
ATOM 736 C C . ILE A 1 91 ? 4.706 35.154 -16.474 1.00 66.31 91 ILE A C 1
ATOM 738 O O . ILE A 1 91 ? 4.870 36.319 -16.099 1.00 66.31 91 ILE A O 1
ATOM 742 N N . GLY A 1 92 ? 3.589 34.760 -17.100 1.00 62.41 92 GLY A N 1
ATOM 743 C CA . GLY A 1 92 ? 2.581 35.687 -17.602 1.00 62.41 92 GLY A CA 1
ATOM 744 C C . GLY A 1 92 ? 3.144 36.628 -18.678 1.00 62.41 92 GLY A C 1
ATOM 745 O O . GLY A 1 92 ? 4.345 36.853 -18.806 1.00 62.41 92 GLY A O 1
ATOM 746 N N . SER A 1 93 ? 2.271 37.237 -19.477 1.00 56.19 93 SER A N 1
ATOM 747 C CA . SER A 1 93 ? 2.665 38.072 -20.626 1.00 56.19 93 SER A CA 1
ATOM 748 C C . SER A 1 93 ? 3.465 39.354 -20.278 1.00 56.19 93 SER A C 1
ATOM 750 O O . SER A 1 93 ? 3.776 40.120 -21.191 1.00 56.19 93 SER A O 1
ATOM 752 N N . THR A 1 94 ? 3.772 39.659 -19.007 1.00 53.94 94 THR A N 1
ATOM 753 C CA . THR A 1 94 ? 4.138 41.032 -18.597 1.00 53.94 94 THR A CA 1
ATOM 754 C C . THR A 1 94 ? 5.367 41.231 -17.706 1.00 53.94 94 THR A C 1
ATOM 756 O O . THR A 1 94 ? 5.653 42.387 -17.417 1.00 53.94 94 THR A O 1
ATOM 759 N N . ASN A 1 95 ? 6.144 40.217 -17.304 1.00 56.12 95 ASN A N 1
ATOM 760 C CA . ASN A 1 95 ? 7.383 40.469 -16.541 1.00 56.12 95 ASN A CA 1
ATOM 761 C C . ASN A 1 95 ? 8.588 39.693 -17.086 1.00 56.12 95 ASN A C 1
ATOM 763 O O . ASN A 1 95 ? 8.760 38.501 -16.856 1.00 56.12 95 ASN A O 1
ATOM 767 N N . SER A 1 96 ? 9.450 40.419 -17.795 1.00 56.84 96 SER A N 1
ATOM 768 C CA . SER A 1 96 ? 10.598 39.918 -18.552 1.00 56.84 96 SER A CA 1
ATOM 769 C C . SER A 1 96 ? 11.919 39.893 -17.772 1.00 56.84 96 SER A C 1
ATOM 771 O O . SER A 1 96 ? 12.971 39.901 -18.405 1.00 56.84 96 SER A O 1
ATOM 773 N N . ASP A 1 97 ? 11.904 39.907 -16.432 1.00 62.53 97 ASP A N 1
ATOM 774 C CA . ASP A 1 97 ? 13.136 39.831 -15.631 1.00 62.53 97 ASP A CA 1
ATOM 775 C C . ASP A 1 97 ? 13.423 38.381 -15.184 1.00 62.53 97 ASP A C 1
ATOM 777 O O . ASP A 1 97 ? 12.735 37.862 -14.295 1.00 62.53 97 ASP A O 1
ATOM 781 N N . PRO A 1 98 ? 14.441 37.709 -15.762 1.00 59.34 98 PRO A N 1
ATOM 782 C CA . PRO A 1 98 ? 14.796 36.336 -15.416 1.00 59.34 98 PRO A CA 1
ATOM 783 C C . PRO A 1 98 ? 15.213 36.167 -13.949 1.00 59.34 98 PRO A C 1
ATOM 785 O O . PRO A 1 98 ? 15.083 35.068 -13.413 1.00 59.34 98 PRO A O 1
ATOM 788 N N . ALA A 1 99 ? 15.694 37.230 -13.288 1.00 62.16 99 ALA A N 1
ATOM 789 C CA . ALA A 1 99 ? 16.184 37.168 -11.910 1.00 62.16 99 ALA A CA 1
ATOM 790 C C . ALA A 1 99 ? 15.059 36.989 -10.874 1.00 62.16 99 ALA A C 1
ATOM 792 O O . ALA A 1 99 ? 15.276 36.362 -9.839 1.00 62.16 99 ALA A O 1
ATOM 793 N N . ASN A 1 100 ? 13.849 37.475 -11.170 1.00 59.97 100 ASN A N 1
ATOM 794 C CA . ASN A 1 100 ? 12.688 37.350 -10.278 1.00 59.97 100 ASN A CA 1
ATOM 795 C C . ASN A 1 100 ? 11.903 36.045 -10.498 1.00 59.97 100 ASN A C 1
ATOM 797 O O . ASN A 1 100 ? 11.165 35.614 -9.618 1.00 59.97 100 ASN A O 1
ATOM 801 N N . ASN A 1 101 ? 12.107 35.384 -11.643 1.00 59.38 101 ASN A N 1
ATOM 802 C CA . ASN A 1 101 ? 11.371 34.185 -12.054 1.00 59.38 101 ASN A CA 1
ATOM 803 C C . ASN A 1 101 ? 12.219 32.903 -12.009 1.00 59.38 101 ASN A C 1
ATOM 805 O O . ASN A 1 101 ? 11.803 31.870 -12.527 1.00 59.38 101 ASN A O 1
ATOM 809 N N . VAL A 1 102 ? 13.393 32.929 -11.366 1.00 61.38 102 VAL A N 1
ATOM 810 C CA . VAL A 1 102 ? 14.293 31.763 -11.237 1.00 61.38 102 VAL A CA 1
ATOM 811 C C . VAL A 1 102 ? 13.568 30.540 -10.659 1.00 61.38 102 VAL A C 1
ATOM 813 O O . VAL A 1 102 ? 13.875 29.411 -11.035 1.00 61.38 102 VAL A O 1
ATOM 816 N N . ALA A 1 103 ? 12.577 30.752 -9.788 1.00 59.34 103 ALA A N 1
ATOM 817 C CA . ALA A 1 103 ? 11.728 29.684 -9.268 1.00 59.34 103 ALA A CA 1
ATOM 818 C C . ALA A 1 103 ? 10.924 28.982 -10.379 1.00 59.34 103 ALA A C 1
ATOM 820 O O . ALA A 1 103 ? 10.935 27.758 -10.432 1.00 59.34 103 ALA A O 1
ATOM 821 N N . ALA A 1 104 ? 10.331 29.717 -11.326 1.00 58.62 104 ALA A N 1
ATOM 822 C CA . ALA A 1 104 ? 9.600 29.133 -12.456 1.00 58.62 104 ALA A CA 1
ATOM 823 C C . ALA A 1 104 ? 10.502 28.256 -13.344 1.00 58.62 104 ALA A C 1
ATOM 825 O O . ALA A 1 104 ? 10.073 27.204 -13.804 1.00 58.62 104 ALA A O 1
ATOM 826 N N . PHE A 1 105 ? 11.774 28.629 -13.514 1.00 59.78 105 PHE A N 1
ATOM 827 C CA . PHE A 1 105 ? 12.751 27.828 -14.265 1.00 59.78 105 PHE A CA 1
ATOM 828 C C . PHE A 1 105 ? 13.304 26.622 -13.482 1.00 59.78 105 PHE A C 1
ATOM 830 O O . PHE A 1 105 ? 13.776 25.671 -14.098 1.00 59.78 105 PHE A O 1
ATOM 837 N N . LYS A 1 106 ? 13.268 26.646 -12.140 1.00 59.22 106 LYS A N 1
ATOM 838 C CA . LYS A 1 106 ? 13.765 25.558 -11.272 1.00 59.22 106 LYS A CA 1
ATOM 839 C C . LYS A 1 106 ? 12.695 24.539 -10.876 1.00 59.22 106 LYS A C 1
ATOM 841 O O . LYS A 1 106 ? 13.028 23.388 -10.622 1.00 59.22 106 LYS A O 1
ATOM 846 N N . GLN A 1 107 ? 11.438 24.963 -10.767 1.00 54.31 107 GLN A N 1
ATOM 847 C CA . GLN A 1 107 ? 10.353 24.162 -10.189 1.00 54.31 107 GLN A CA 1
ATOM 848 C C . GLN A 1 107 ? 9.533 23.402 -11.237 1.00 54.31 107 GLN A C 1
ATOM 850 O O . GLN A 1 107 ? 8.714 22.555 -10.889 1.00 54.31 107 GLN A O 1
ATOM 855 N N . GLN A 1 108 ? 9.754 23.676 -12.522 1.00 55.88 108 GLN A N 1
ATOM 856 C CA . GLN A 1 108 ? 9.102 22.936 -13.588 1.00 55.88 108 GLN A CA 1
ATOM 857 C C . GLN A 1 108 ? 9.784 21.581 -13.720 1.00 55.88 108 GLN A C 1
ATOM 859 O O . GLN A 1 108 ? 10.932 21.481 -14.138 1.00 55.88 108 GLN A O 1
ATOM 864 N N . GLN A 1 109 ? 9.066 20.538 -13.323 1.00 55.34 109 GLN A N 1
ATOM 865 C CA . GLN A 1 109 ? 9.355 19.159 -13.677 1.00 55.34 109 GLN A CA 1
ATOM 866 C C . GLN A 1 109 ? 8.762 18.930 -15.082 1.00 55.34 109 GLN A C 1
ATOM 868 O O . GLN A 1 109 ? 7.591 18.568 -15.168 1.00 55.34 109 GLN A O 1
ATOM 873 N N . PRO A 1 110 ? 9.497 19.106 -16.205 1.00 52.75 110 PRO A N 1
ATOM 874 C CA . PRO A 1 110 ? 8.999 18.755 -17.546 1.00 52.75 110 PRO A CA 1
ATOM 875 C C . PRO A 1 110 ? 8.861 17.232 -17.738 1.00 52.75 110 PRO A C 1
ATOM 877 O O . PRO A 1 110 ? 8.697 16.736 -18.847 1.00 52.75 110 PRO A O 1
ATOM 880 N N . PHE A 1 111 ? 8.987 16.468 -16.654 1.00 54.59 111 PHE A N 1
ATOM 881 C CA . PHE A 1 111 ? 8.916 15.020 -16.607 1.00 54.59 111 PHE A CA 1
ATOM 882 C C . PHE A 1 111 ? 7.634 14.622 -15.872 1.00 54.59 111 PHE A C 1
ATOM 884 O O . PHE A 1 111 ? 7.657 13.855 -14.917 1.00 54.59 111 PHE A O 1
ATOM 891 N N . ALA A 1 112 ? 6.500 15.172 -16.313 1.00 48.62 112 ALA A N 1
ATOM 892 C CA . ALA A 1 112 ? 5.175 14.838 -15.789 1.00 48.62 112 ALA A CA 1
ATOM 893 C C . ALA A 1 112 ? 4.778 13.372 -16.047 1.00 48.62 112 ALA A C 1
ATOM 895 O O . ALA A 1 112 ? 3.780 12.899 -15.510 1.00 48.62 112 ALA A O 1
ATOM 896 N N . ALA A 1 113 ? 5.580 12.626 -16.813 1.00 51.69 113 ALA A N 1
ATOM 897 C CA . ALA A 1 113 ? 5.493 11.178 -16.885 1.00 51.69 113 ALA A CA 1
ATOM 898 C C . ALA A 1 113 ? 5.923 10.553 -15.542 1.00 51.69 113 ALA A C 1
ATOM 900 O O . ALA A 1 113 ? 6.996 9.969 -15.426 1.00 51.69 113 ALA A O 1
ATOM 901 N N . LYS A 1 114 ? 5.032 10.626 -14.547 1.00 51.56 114 LYS A N 1
ATOM 902 C CA . LYS A 1 114 ? 5.031 9.794 -13.333 1.00 51.56 114 LYS A CA 1
ATOM 903 C C . LYS A 1 114 ? 4.703 8.324 -13.634 1.00 51.56 114 LYS A C 1
ATOM 905 O O . LYS A 1 114 ? 4.447 7.551 -12.720 1.00 51.56 114 LYS A O 1
ATOM 910 N N . GLY A 1 115 ? 4.661 7.928 -14.906 1.00 52.31 115 GLY A N 1
ATOM 911 C CA . GLY A 1 115 ? 4.439 6.543 -15.280 1.00 52.31 115 GLY A CA 1
ATOM 912 C C . GLY A 1 115 ? 5.621 5.709 -14.809 1.00 52.31 115 GLY A C 1
ATOM 913 O O . GLY A 1 115 ? 6.712 5.837 -15.372 1.00 52.31 115 GLY A O 1
ATOM 914 N N . LYS A 1 116 ? 5.383 4.855 -13.813 1.00 56.72 116 LYS A N 1
ATOM 915 C CA . LYS A 1 116 ? 6.329 3.841 -13.353 1.00 56.72 116 LYS A CA 1
ATOM 916 C C . LYS A 1 116 ? 6.744 2.996 -14.571 1.00 56.72 116 LYS A C 1
ATOM 918 O O . LYS A 1 116 ? 5.900 2.563 -15.361 1.00 56.72 116 LYS A O 1
ATOM 923 N N . VAL A 1 117 ? 8.047 2.934 -14.833 1.00 54.12 117 VAL A N 1
ATOM 924 C CA . VAL A 1 117 ? 8.637 1.946 -15.746 1.00 54.12 117 VAL A CA 1
ATOM 925 C C . VAL A 1 117 ? 8.879 0.739 -14.868 1.00 54.12 117 VAL A C 1
ATOM 927 O O . VAL A 1 117 ? 9.502 0.917 -13.825 1.00 54.12 117 VAL A O 1
ATOM 930 N N . ASP A 1 118 ? 8.328 -0.399 -15.275 1.00 54.00 118 ASP A N 1
ATOM 931 C CA . ASP A 1 118 ? 8.356 -1.656 -14.539 1.00 54.00 118 ASP A CA 1
ATOM 932 C C . ASP A 1 118 ? 7.797 -1.462 -13.120 1.00 54.00 118 ASP A C 1
ATOM 934 O O . ASP A 1 118 ? 8.502 -1.171 -12.162 1.00 54.00 118 ASP A O 1
ATOM 938 N N . ALA A 1 119 ? 6.467 -1.419 -13.023 1.00 58.88 119 ALA A N 1
ATOM 939 C CA . ALA A 1 119 ? 5.764 -0.888 -11.850 1.00 58.88 119 ALA A CA 1
ATOM 940 C C . ALA A 1 119 ? 5.411 -1.954 -10.812 1.00 58.88 119 ALA A C 1
ATOM 942 O O . ALA A 1 119 ? 5.022 -1.603 -9.695 1.00 58.88 119 ALA A O 1
ATOM 943 N N . TYR A 1 120 ? 5.508 -3.224 -11.196 1.00 65.19 120 TYR A N 1
ATOM 944 C CA . TYR A 1 120 ? 5.077 -4.353 -10.392 1.00 65.19 120 TYR A CA 1
ATOM 945 C C . TYR A 1 120 ? 6.312 -5.018 -9.796 1.00 65.19 120 TYR A C 1
ATOM 947 O O . TYR A 1 120 ? 6.931 -5.855 -10.453 1.00 65.19 120 TYR A O 1
ATOM 955 N N . PRO A 1 121 ? 6.742 -4.613 -8.587 1.00 62.31 121 PRO A N 1
ATOM 956 C CA . PRO A 1 121 ? 7.853 -5.290 -7.945 1.00 62.31 121 PRO A CA 1
ATOM 957 C C . PRO A 1 121 ? 7.493 -6.763 -7.786 1.00 62.31 121 PRO A C 1
ATOM 959 O O . PRO A 1 121 ? 6.331 -7.109 -7.545 1.00 62.31 121 PRO A O 1
ATOM 962 N N . LEU A 1 122 ? 8.497 -7.629 -7.888 1.00 59.38 122 LEU A N 1
ATOM 963 C CA . LEU A 1 122 ? 8.316 -9.020 -7.509 1.00 59.38 122 LEU A CA 1
ATOM 964 C C . LEU A 1 122 ? 7.829 -9.071 -6.057 1.00 59.38 122 LEU A C 1
ATOM 966 O O . LEU A 1 122 ? 8.517 -8.614 -5.141 1.00 59.38 122 LEU A O 1
ATOM 970 N N . GLY A 1 123 ? 6.619 -9.599 -5.863 1.00 61.44 123 GLY A N 1
ATOM 971 C CA . GLY A 1 123 ? 6.088 -9.881 -4.534 1.00 61.44 123 GLY A CA 1
ATOM 972 C C . GLY A 1 123 ? 7.007 -10.849 -3.789 1.00 61.44 123 GLY A C 1
ATOM 973 O O . GLY A 1 123 ? 7.756 -11.619 -4.401 1.00 61.44 123 GLY A O 1
ATOM 974 N N . ARG A 1 124 ? 6.959 -10.826 -2.456 1.00 66.62 124 ARG A N 1
ATOM 975 C CA . ARG A 1 124 ? 7.760 -11.736 -1.632 1.00 66.62 124 ARG A CA 1
ATOM 976 C C . ARG A 1 124 ? 7.247 -13.159 -1.817 1.00 66.62 124 ARG A C 1
ATOM 978 O O . ARG A 1 124 ? 6.224 -13.519 -1.264 1.00 66.62 124 ARG A O 1
ATOM 985 N N . SER A 1 125 ? 7.928 -13.977 -2.610 1.00 71.44 125 SER A N 1
ATOM 986 C CA . SER A 1 125 ? 7.579 -15.395 -2.756 1.00 71.44 125 SER A CA 1
ATOM 987 C C . SER A 1 125 ? 8.291 -16.233 -1.699 1.00 71.44 125 SER A C 1
ATOM 989 O O . SER A 1 125 ? 9.473 -16.027 -1.423 1.00 71.44 125 SER A O 1
ATOM 991 N N . SER A 1 126 ? 7.579 -17.189 -1.104 1.00 79.38 126 SER A N 1
ATOM 992 C CA . SER A 1 126 ? 8.207 -18.200 -0.252 1.00 79.38 126 SER A CA 1
ATOM 993 C C . SER A 1 126 ? 8.811 -19.308 -1.112 1.00 79.38 126 SER A C 1
ATOM 995 O O . SER A 1 126 ? 8.147 -19.846 -1.997 1.00 79.38 126 SER A O 1
ATOM 997 N N . LEU A 1 127 ? 10.030 -19.747 -0.782 1.00 77.75 127 LEU A N 1
ATOM 998 C CA . LEU A 1 127 ? 10.636 -20.947 -1.382 1.00 77.75 127 LEU A CA 1
ATOM 999 C C . LEU A 1 127 ? 9.828 -22.225 -1.100 1.00 77.75 127 LEU A C 1
ATOM 1001 O O . LEU A 1 127 ? 10.009 -23.237 -1.779 1.00 77.75 127 LEU A O 1
ATOM 1005 N N . ASN A 1 128 ? 8.961 -22.194 -0.086 1.00 82.88 128 ASN A N 1
ATOM 1006 C CA . ASN A 1 128 ? 8.137 -23.327 0.315 1.00 82.88 128 ASN A CA 1
ATOM 1007 C C . ASN A 1 128 ? 6.785 -23.370 -0.411 1.00 82.88 128 ASN A C 1
ATOM 1009 O O . ASN A 1 128 ? 6.082 -24.378 -0.298 1.00 82.88 128 ASN A O 1
ATOM 1013 N N . SER A 1 129 ? 6.410 -22.313 -1.142 1.00 82.12 129 SER A N 1
ATOM 1014 C CA . SER A 1 129 ? 5.167 -22.274 -1.909 1.00 82.12 129 SER A CA 1
ATOM 1015 C C . SER A 1 129 ? 5.433 -22.369 -3.407 1.00 82.12 129 SER A C 1
ATOM 1017 O O . SER A 1 129 ? 6.322 -21.731 -3.956 1.00 82.12 129 SER A O 1
ATOM 1019 N N . GLN A 1 130 ? 4.620 -23.176 -4.085 1.00 82.00 130 GLN A N 1
ATOM 1020 C CA . GLN A 1 130 ? 4.585 -23.260 -5.549 1.00 82.00 130 GLN A CA 1
ATOM 1021 C C . GLN A 1 130 ? 3.612 -22.246 -6.173 1.00 82.00 130 GLN A C 1
ATOM 1023 O O . GLN A 1 130 ? 3.429 -22.237 -7.388 1.00 82.00 130 GLN A O 1
ATOM 1028 N N . TYR A 1 131 ? 2.925 -21.460 -5.343 1.00 79.38 131 TYR A N 1
ATOM 1029 C CA . TYR A 1 131 ? 1.926 -20.489 -5.766 1.00 79.38 131 TYR A CA 1
ATOM 1030 C C . TYR A 1 131 ? 2.470 -19.069 -5.625 1.00 79.38 131 TYR A C 1
ATOM 1032 O O . TYR A 1 131 ? 3.305 -18.797 -4.765 1.00 79.38 131 TYR A O 1
ATOM 1040 N N . ASN A 1 132 ? 1.958 -18.160 -6.452 1.00 78.94 132 ASN A N 1
ATOM 1041 C CA . ASN A 1 132 ? 2.302 -16.745 -6.359 1.00 78.94 132 ASN A CA 1
ATOM 1042 C C . ASN A 1 132 ? 1.757 -16.137 -5.053 1.00 78.94 132 ASN A C 1
ATOM 1044 O O . ASN A 1 132 ? 0.689 -16.567 -4.594 1.00 78.94 132 ASN A O 1
ATOM 1048 N N . PRO A 1 133 ? 2.433 -15.116 -4.495 1.00 79.94 133 PRO A N 1
ATOM 1049 C CA . PRO A 1 133 ? 1.903 -14.316 -3.395 1.00 79.94 133 PRO A CA 1
ATOM 1050 C C . PRO A 1 133 ? 0.487 -13.835 -3.706 1.00 79.94 133 PRO A C 1
ATOM 1052 O O . PRO A 1 133 ? 0.205 -13.404 -4.830 1.00 79.94 133 PRO A O 1
ATOM 1055 N N . ALA A 1 134 ? -0.413 -13.936 -2.734 1.00 81.25 134 ALA A N 1
ATOM 1056 C CA . ALA A 1 134 ? -1.805 -13.545 -2.909 1.00 81.25 134 ALA A CA 1
ATOM 1057 C C . ALA A 1 134 ? -2.331 -12.839 -1.663 1.00 81.25 134 ALA A C 1
ATOM 1059 O O . ALA A 1 134 ? -2.030 -13.239 -0.550 1.00 81.25 134 ALA A O 1
ATOM 1060 N N . TRP A 1 135 ? -3.155 -11.811 -1.852 1.00 80.81 135 TRP A N 1
ATOM 1061 C CA . TRP A 1 135 ? -3.796 -11.103 -0.748 1.00 80.81 135 TRP A CA 1
ATOM 1062 C C . TRP A 1 135 ? -5.226 -11.601 -0.559 1.00 80.81 135 TRP A C 1
ATOM 1064 O O . TRP A 1 135 ? -6.036 -11.551 -1.491 1.00 80.81 135 TRP A O 1
ATOM 1074 N N . GLN A 1 136 ? -5.544 -12.043 0.654 1.00 83.69 136 GLN A N 1
ATOM 1075 C CA . GLN A 1 136 ? -6.898 -12.322 1.109 1.00 83.69 136 GLN A CA 1
ATOM 1076 C C . GLN A 1 136 ? -7.333 -11.212 2.070 1.00 83.69 136 GLN A C 1
ATOM 1078 O O . GLN A 1 136 ? -6.689 -10.964 3.086 1.00 83.69 136 GLN A O 1
ATOM 1083 N N . ILE A 1 137 ? -8.439 -10.545 1.735 1.00 81.88 137 ILE A N 1
ATOM 1084 C CA . ILE A 1 137 ? -9.060 -9.511 2.567 1.00 81.88 137 ILE A CA 1
ATOM 1085 C C . ILE A 1 137 ? -10.501 -9.933 2.843 1.00 81.88 137 ILE A C 1
ATOM 1087 O O . ILE A 1 137 ? -11.285 -10.117 1.909 1.00 81.88 137 ILE A O 1
ATOM 1091 N N . GLU A 1 138 ? -10.849 -10.073 4.117 1.00 82.06 138 GLU A N 1
ATOM 1092 C CA . GLU A 1 138 ? -12.187 -10.445 4.573 1.00 82.06 138 GLU A CA 1
ATOM 1093 C C . GLU A 1 138 ? -12.739 -9.376 5.519 1.00 82.06 138 GLU A C 1
ATOM 1095 O O . GLU A 1 138 ? -12.090 -8.992 6.486 1.00 82.06 138 GLU A O 1
ATOM 1100 N N . VAL A 1 139 ? -13.945 -8.873 5.248 1.00 81.19 139 VAL A N 1
ATOM 1101 C CA . VAL A 1 139 ? -14.616 -7.909 6.131 1.00 81.19 139 VAL A CA 1
ATOM 1102 C C . VAL A 1 139 ? -15.452 -8.683 7.145 1.00 81.19 139 VAL A C 1
ATOM 1104 O O . VAL A 1 139 ? -16.400 -9.375 6.776 1.00 81.19 139 VAL A O 1
ATOM 1107 N N . LEU A 1 140 ? -15.094 -8.558 8.423 1.00 78.44 140 LEU A N 1
ATOM 1108 C CA . LEU A 1 140 ? -15.707 -9.288 9.537 1.00 78.44 140 LEU A CA 1
ATOM 1109 C C . LEU A 1 140 ? -16.870 -8.523 10.189 1.00 78.44 140 LEU A C 1
ATOM 1111 O O . LEU A 1 140 ? -17.631 -9.101 10.966 1.00 78.44 140 LEU A O 1
ATOM 1115 N N . SER A 1 141 ? -17.009 -7.225 9.902 1.00 73.56 141 SER A N 1
ATOM 1116 C CA . SER A 1 141 ? -18.039 -6.360 10.485 1.00 73.56 141 SER A CA 1
ATOM 1117 C C . SER A 1 141 ? -19.169 -5.998 9.506 1.00 73.56 141 SER A C 1
ATOM 1119 O O . SER A 1 141 ? -19.283 -6.542 8.410 1.00 73.56 141 SER A O 1
ATOM 1121 N N . LYS A 1 142 ? -20.080 -5.115 9.945 1.00 67.81 142 LYS A N 1
ATOM 1122 C CA . LYS A 1 142 ? -21.336 -4.785 9.249 1.00 67.81 142 LYS A CA 1
ATOM 1123 C C . LYS A 1 142 ? -21.295 -3.743 8.108 1.00 67.81 142 LYS A C 1
ATOM 1125 O O . LYS A 1 142 ? -22.314 -3.686 7.415 1.00 67.81 142 LYS A O 1
ATOM 1130 N N . PRO A 1 143 ? -20.250 -2.932 7.837 1.00 69.88 143 PRO A N 1
ATOM 1131 C CA . PRO A 1 143 ? -20.170 -2.266 6.544 1.00 69.88 143 PRO A CA 1
ATOM 1132 C C . PRO A 1 143 ? -19.870 -3.313 5.463 1.00 69.88 143 PRO A C 1
ATOM 1134 O O . PRO A 1 143 ? -18.988 -4.154 5.608 1.00 69.88 143 PRO A O 1
ATOM 1137 N N . VAL A 1 144 ? -20.649 -3.291 4.384 1.00 72.25 144 VAL A N 1
ATOM 1138 C CA . VAL A 1 144 ? -20.500 -4.231 3.267 1.00 72.25 144 VAL A CA 1
ATOM 1139 C C . VAL A 1 144 ? -19.621 -3.587 2.203 1.00 72.25 144 VAL A C 1
ATOM 1141 O O . VAL A 1 144 ? -19.755 -2.397 1.919 1.00 72.25 144 VAL A O 1
ATOM 1144 N N . ILE A 1 145 ? -18.752 -4.382 1.580 1.00 78.50 145 ILE A N 1
ATOM 1145 C CA . ILE A 1 145 ? -18.005 -3.964 0.391 1.00 78.50 145 ILE A CA 1
ATOM 1146 C C . ILE A 1 145 ? -19.006 -3.542 -0.690 1.00 78.50 145 ILE A C 1
ATOM 1148 O O . ILE A 1 145 ? -19.803 -4.358 -1.157 1.00 78.50 145 ILE A O 1
ATOM 1152 N N . GLN A 1 146 ? -18.960 -2.278 -1.104 1.00 81.06 146 GLN A N 1
ATOM 1153 C CA . GLN A 1 146 ? -19.855 -1.762 -2.138 1.00 81.06 146 GLN A CA 1
ATOM 1154 C C . GLN A 1 146 ? -19.434 -2.216 -3.529 1.00 81.06 146 GLN A C 1
ATOM 1156 O O . GLN A 1 146 ? -20.261 -2.599 -4.357 1.00 81.06 146 GLN A O 1
ATOM 1161 N N . SER A 1 147 ? -18.130 -2.169 -3.791 1.00 82.81 147 SER A N 1
ATOM 1162 C CA . SER A 1 147 ? -17.552 -2.605 -5.054 1.00 82.81 147 SER A CA 1
ATOM 1163 C C . SER A 1 147 ? -16.101 -3.015 -4.870 1.00 82.81 147 SER A C 1
ATOM 1165 O O . SER A 1 147 ? -15.377 -2.396 -4.094 1.00 82.81 147 SER A O 1
ATOM 1167 N N . ALA A 1 148 ? -15.669 -3.996 -5.655 1.00 82.12 148 ALA A N 1
ATOM 1168 C CA . ALA A 1 148 ? -14.269 -4.350 -5.808 1.00 82.12 148 ALA A CA 1
ATOM 1169 C C . ALA A 1 148 ? -13.888 -4.237 -7.287 1.00 82.12 148 ALA A C 1
ATOM 1171 O O . ALA A 1 148 ? -14.561 -4.797 -8.158 1.00 82.12 148 ALA A O 1
ATOM 1172 N N . GLN A 1 149 ? -12.817 -3.508 -7.571 1.00 82.56 149 GLN A N 1
ATOM 1173 C CA . GLN A 1 149 ? -12.215 -3.392 -8.893 1.00 82.56 149 GLN A CA 1
ATOM 1174 C C . GLN A 1 149 ? -10.808 -3.979 -8.844 1.00 82.56 149 GLN A C 1
ATOM 1176 O O . GLN A 1 149 ? -10.113 -3.875 -7.841 1.00 82.56 149 GLN A O 1
ATOM 1181 N N . ARG A 1 150 ? -10.384 -4.636 -9.926 1.00 76.56 150 ARG A N 1
ATOM 1182 C CA . ARG A 1 150 ? -9.060 -5.282 -9.994 1.00 76.56 150 ARG A CA 1
ATOM 1183 C C . ARG A 1 150 ? -7.929 -4.318 -10.345 1.00 76.56 150 ARG A C 1
ATOM 1185 O O . ARG A 1 150 ? -6.774 -4.718 -10.313 1.00 76.56 150 ARG A O 1
ATOM 1192 N N . TYR A 1 151 ? -8.276 -3.098 -10.726 1.00 74.62 151 TYR A N 1
ATOM 1193 C CA . TYR A 1 151 ? -7.338 -2.101 -11.195 1.00 74.62 151 TYR A CA 1
ATOM 1194 C C . TYR A 1 151 ? -7.824 -0.702 -10.818 1.00 74.62 151 TYR A C 1
ATOM 1196 O O . TYR A 1 151 ? -9.032 -0.462 -10.740 1.00 74.62 151 TYR A O 1
ATOM 1204 N N . LEU A 1 152 ? -6.880 0.210 -10.625 1.00 73.69 152 LEU A N 1
ATOM 1205 C CA . LEU A 1 152 ? -7.113 1.643 -10.546 1.00 73.69 152 LEU A CA 1
ATOM 1206 C C . LEU A 1 152 ? -7.108 2.204 -11.971 1.00 73.69 152 LEU A C 1
ATOM 1208 O O . LEU A 1 152 ? -6.191 1.923 -12.742 1.00 73.69 152 LEU A O 1
ATOM 1212 N N . ALA A 1 153 ? -8.132 2.978 -12.325 1.00 66.38 153 ALA A N 1
ATOM 1213 C CA . ALA A 1 153 ? -8.207 3.672 -13.605 1.00 66.38 153 ALA A CA 1
ATOM 1214 C C . ALA A 1 153 ? -8.183 5.189 -13.385 1.00 66.38 153 ALA A C 1
ATOM 1216 O O . ALA A 1 153 ? -9.186 5.759 -12.959 1.00 66.38 153 ALA A O 1
ATOM 1217 N N . GLU A 1 154 ? -7.059 5.834 -13.690 1.00 63.31 154 GLU A N 1
ATOM 1218 C CA . GLU A 1 154 ? -6.907 7.297 -13.676 1.00 63.31 154 GLU A CA 1
ATOM 1219 C C . GLU A 1 154 ? -6.448 7.766 -15.061 1.00 63.31 154 GLU A C 1
ATOM 1221 O O . GLU A 1 154 ? -5.480 7.229 -15.582 1.00 63.31 154 GLU A O 1
ATOM 1226 N N . ASP A 1 155 ? -7.131 8.750 -15.662 1.00 56.16 155 ASP A N 1
ATOM 1227 C CA . ASP A 1 155 ? -6.703 9.472 -16.878 1.00 56.16 155 ASP A CA 1
ATOM 1228 C C . ASP A 1 155 ? -6.029 8.599 -17.972 1.00 56.16 155 ASP A C 1
ATOM 1230 O O . ASP A 1 155 ? -4.865 8.794 -18.320 1.00 56.16 155 ASP A O 1
ATOM 1234 N N . ASP A 1 156 ? -6.772 7.626 -18.523 1.00 50.91 156 ASP A N 1
ATOM 1235 C CA . ASP A 1 156 ? -6.332 6.645 -19.546 1.00 50.91 156 ASP A CA 1
ATOM 1236 C C . ASP A 1 156 ? -5.247 5.632 -19.103 1.00 50.91 156 ASP A C 1
ATOM 1238 O O . ASP A 1 156 ? -4.760 4.840 -19.917 1.00 50.91 156 ASP A O 1
ATOM 1242 N N . TYR A 1 157 ? -4.899 5.586 -17.816 1.00 58.81 157 TYR A N 1
ATOM 1243 C CA . TYR A 1 157 ? -3.967 4.622 -17.229 1.00 58.81 157 TYR A CA 1
ATOM 1244 C C . TYR A 1 157 ? -4.698 3.552 -16.407 1.00 58.81 157 TYR A C 1
ATOM 1246 O O . TYR A 1 157 ? -5.623 3.855 -15.658 1.00 58.81 157 TYR A O 1
ATOM 1254 N N . ILE A 1 158 ? -4.273 2.291 -16.551 1.00 62.31 158 ILE A N 1
ATOM 1255 C CA . ILE A 1 158 ? -4.762 1.142 -15.778 1.00 62.31 158 ILE A CA 1
ATOM 1256 C C . ILE A 1 158 ? -3.602 0.631 -14.922 1.00 62.31 158 ILE A C 1
ATOM 1258 O O . ILE A 1 158 ? -2.629 0.101 -15.459 1.00 62.31 158 ILE A O 1
ATOM 1262 N N . ASP A 1 159 ? -3.720 0.772 -13.605 1.00 68.31 159 ASP A N 1
ATOM 1263 C CA . ASP A 1 159 ? -2.804 0.186 -12.626 1.00 68.31 159 ASP A CA 1
ATOM 1264 C C . ASP A 1 159 ? -3.427 -1.090 -12.064 1.00 68.31 159 ASP A C 1
ATOM 1266 O O . ASP A 1 159 ? -4.560 -1.035 -11.595 1.00 68.31 159 ASP A O 1
ATOM 1270 N N . ASN A 1 160 ? -2.720 -2.222 -12.022 1.00 68.75 160 ASN A N 1
ATOM 1271 C CA . ASN A 1 160 ? -3.239 -3.470 -11.429 1.00 68.75 160 ASN A CA 1
ATOM 1272 C C . ASN A 1 160 ? -3.275 -3.434 -9.887 1.00 68.75 160 ASN A C 1
ATOM 1274 O O . ASN A 1 160 ? -3.027 -4.438 -9.222 1.00 68.75 160 ASN A O 1
ATOM 1278 N N . THR A 1 161 ? -3.575 -2.273 -9.315 1.00 75.25 161 THR A N 1
ATOM 1279 C CA . THR A 1 161 ? -3.784 -2.073 -7.888 1.00 75.25 161 THR A CA 1
ATOM 1280 C C . THR A 1 161 ? -5.275 -2.268 -7.599 1.00 75.25 161 THR A C 1
ATOM 1282 O O . THR A 1 161 ? -6.080 -1.414 -7.992 1.00 75.25 161 THR A O 1
ATOM 1285 N N . PRO A 1 162 ? -5.688 -3.374 -6.950 1.00 79.31 162 PRO A N 1
ATOM 1286 C CA . PRO A 1 162 ? -7.095 -3.622 -6.669 1.00 79.31 162 PRO A CA 1
ATOM 1287 C C . PRO A 1 162 ? -7.664 -2.533 -5.754 1.00 79.31 162 PRO A C 1
ATOM 1289 O O . PRO A 1 162 ? -7.027 -2.121 -4.790 1.00 79.31 162 PRO A O 1
ATOM 1292 N N . GLN A 1 163 ? -8.872 -2.069 -6.064 1.00 83.44 163 GLN A N 1
ATOM 1293 C CA . GLN A 1 163 ? -9.588 -1.043 -5.309 1.00 83.44 163 GLN A CA 1
ATOM 1294 C C . GLN A 1 163 ? -10.811 -1.672 -4.645 1.00 83.44 163 GLN A C 1
ATOM 1296 O O . GLN A 1 163 ? -11.622 -2.316 -5.317 1.00 83.44 163 GLN A O 1
ATOM 1301 N N . ILE A 1 164 ? -10.962 -1.479 -3.337 1.00 85.94 164 ILE A N 1
ATOM 1302 C CA . ILE A 1 164 ? -12.127 -1.931 -2.570 1.00 85.94 164 ILE A CA 1
ATOM 1303 C C . ILE A 1 164 ? -12.804 -0.691 -1.994 1.00 85.94 164 ILE A C 1
ATOM 1305 O O . ILE A 1 164 ? -12.202 0.036 -1.212 1.00 85.94 164 ILE A O 1
ATOM 1309 N N . ASN A 1 165 ? -14.060 -0.462 -2.377 1.00 86.06 165 ASN A N 1
ATOM 1310 C CA . ASN A 1 165 ? -14.855 0.650 -1.861 1.00 86.06 165 ASN A CA 1
ATOM 1311 C C . ASN A 1 165 ? -15.735 0.158 -0.714 1.00 86.06 165 ASN A C 1
ATOM 1313 O O . ASN A 1 165 ? -16.536 -0.769 -0.888 1.00 86.06 165 ASN A O 1
ATOM 1317 N N . ILE A 1 166 ? -15.582 0.790 0.445 1.00 84.44 166 ILE A N 1
ATOM 1318 C CA . ILE A 1 166 ? -16.314 0.491 1.673 1.00 84.44 166 ILE A CA 1
ATOM 1319 C C . ILE A 1 166 ? -16.867 1.809 2.204 1.00 84.44 166 ILE A C 1
ATOM 1321 O O . ILE A 1 166 ? -16.100 2.742 2.431 1.00 84.44 166 ILE A O 1
ATOM 1325 N N . ASP A 1 167 ? -18.174 1.855 2.445 1.00 82.75 167 ASP A N 1
ATOM 1326 C CA . ASP A 1 167 ? -18.813 3.000 3.091 1.00 82.75 167 ASP A CA 1
ATOM 1327 C C . ASP A 1 167 ? -19.082 2.671 4.557 1.00 82.75 167 ASP A C 1
ATOM 1329 O O . ASP A 1 167 ? -19.622 1.611 4.892 1.00 82.75 167 ASP A O 1
ATOM 1333 N N . ILE A 1 168 ? -18.697 3.599 5.431 1.00 79.25 168 ILE A N 1
ATOM 1334 C CA . ILE A 1 168 ? -18.885 3.501 6.875 1.00 79.25 168 ILE A CA 1
ATOM 1335 C C . ILE A 1 168 ? -19.718 4.700 7.312 1.00 79.25 168 ILE A C 1
ATOM 1337 O O . ILE A 1 168 ? -19.276 5.843 7.217 1.00 79.25 168 ILE A O 1
ATOM 1341 N N . ASP A 1 169 ? -20.907 4.417 7.833 1.00 76.00 169 ASP A N 1
ATOM 1342 C CA . ASP A 1 169 ? -21.798 5.426 8.396 1.00 76.00 169 ASP A CA 1
ATOM 1343 C C . ASP A 1 169 ? -21.750 5.400 9.924 1.00 76.00 169 ASP A C 1
ATOM 1345 O O . ASP A 1 169 ? -21.766 4.324 10.527 1.00 76.00 169 ASP A O 1
ATOM 1349 N N . TYR A 1 170 ? -21.778 6.581 10.545 1.00 78.56 170 TYR A N 1
ATOM 1350 C CA . TYR A 1 170 ? -22.035 6.759 11.976 1.00 78.56 170 TYR A CA 1
ATOM 1351 C C . TYR A 1 170 ? -23.503 7.129 12.210 1.00 78.56 170 TYR A C 1
ATOM 1353 O O . TYR A 1 170 ? -24.149 7.769 11.376 1.00 78.56 170 TYR A O 1
ATOM 1361 N N . GLN A 1 171 ? -24.051 6.735 13.359 1.00 80.50 171 GLN A N 1
ATOM 1362 C CA . GLN A 1 171 ? -25.440 7.034 13.708 1.00 80.50 171 GLN A CA 1
ATOM 1363 C C . GLN A 1 171 ? -25.494 8.087 14.808 1.00 80.50 171 GLN A C 1
ATOM 1365 O O . GLN A 1 171 ? -24.985 7.874 15.903 1.00 80.50 171 GLN A O 1
ATOM 1370 N N . ILE A 1 172 ? -26.160 9.208 14.534 1.00 83.19 172 ILE A N 1
ATOM 1371 C CA . ILE A 1 172 ? -26.498 10.194 15.564 1.00 83.19 172 ILE A CA 1
ATOM 1372 C C . ILE A 1 172 ? -27.899 9.872 16.081 1.00 83.19 172 ILE A C 1
ATOM 1374 O O . ILE A 1 172 ? -28.863 9.837 15.312 1.00 83.19 172 ILE A O 1
ATOM 1378 N N . LEU A 1 173 ? -28.011 9.636 17.384 1.00 86.88 173 LEU A N 1
ATOM 1379 C CA . LEU A 1 173 ? -29.257 9.276 18.053 1.00 86.88 173 LEU A CA 1
ATOM 1380 C C . LEU A 1 173 ? -29.614 10.328 19.107 1.00 86.88 173 LEU A C 1
ATOM 1382 O O . LEU A 1 173 ? -28.745 10.994 19.667 1.00 86.88 173 LEU A O 1
ATOM 1386 N N . PHE A 1 174 ? -30.911 10.462 19.383 1.00 88.50 174 PHE A N 1
ATOM 1387 C CA . PHE A 1 174 ? -31.405 11.228 20.524 1.00 88.50 174 PHE A CA 1
ATOM 1388 C C . PHE A 1 174 ? -31.634 10.272 21.688 1.00 88.50 174 PHE A C 1
ATOM 1390 O O . PHE A 1 174 ? -32.463 9.365 21.580 1.00 88.50 174 PHE A O 1
ATOM 1397 N N . GLU A 1 175 ? -30.948 10.502 22.800 1.00 86.69 175 GLU A N 1
ATOM 1398 C CA . GLU A 1 175 ? -31.151 9.744 24.031 1.00 86.69 175 GLU A CA 1
ATOM 1399 C C . GLU A 1 175 ? -31.715 10.637 25.129 1.00 86.69 175 GLU A C 1
ATOM 1401 O O . GLU A 1 175 ? -31.428 11.832 25.194 1.00 86.69 175 GLU A O 1
ATOM 1406 N N . GLN A 1 176 ? -32.579 10.057 25.965 1.00 87.31 176 GLN A N 1
ATOM 1407 C CA . GLN A 1 176 ? -33.196 10.740 27.094 1.00 87.31 176 GLN A CA 1
ATOM 1408 C C . GLN A 1 176 ? -32.705 10.113 28.397 1.00 87.31 176 GLN A C 1
ATOM 1410 O O . GLN A 1 176 ? -32.940 8.930 28.636 1.00 87.31 176 GLN A O 1
ATOM 1415 N N . GLY A 1 177 ? -32.082 10.902 29.269 1.00 86.62 177 GLY A N 1
ATOM 1416 C CA . GLY A 1 177 ? -31.536 10.390 30.524 1.00 86.62 177 GLY A CA 1
ATOM 1417 C C . GLY A 1 177 ? -30.405 11.245 31.069 1.00 86.62 177 GLY A C 1
ATOM 1418 O O . GLY A 1 177 ? -30.357 12.444 30.813 1.00 86.62 177 GLY A O 1
ATOM 1419 N N . GLU A 1 178 ? -29.512 10.624 31.835 1.00 85.50 178 GLU A N 1
ATOM 1420 C CA . GLU A 1 178 ? -28.248 11.251 32.220 1.00 85.50 178 GLU A CA 1
ATOM 1421 C C . GLU A 1 178 ? -27.261 11.197 31.050 1.00 85.50 178 GLU A C 1
ATOM 1423 O O . GLU A 1 178 ? -27.241 10.222 30.296 1.00 85.50 178 GLU A O 1
ATOM 1428 N N . ILE A 1 179 ? -26.470 12.259 30.892 1.00 81.81 179 ILE A N 1
ATOM 1429 C CA . ILE A 1 179 ? -25.424 12.350 29.869 1.00 81.81 179 ILE A CA 1
ATOM 1430 C C . ILE A 1 179 ? -24.383 11.248 30.103 1.00 81.81 179 ILE A C 1
ATOM 1432 O O . ILE A 1 179 ? -23.770 11.184 31.172 1.00 81.81 179 ILE A O 1
ATOM 1436 N N . THR A 1 180 ? -24.178 10.405 29.094 1.00 79.81 180 THR A N 1
ATOM 1437 C CA . THR A 1 180 ? -23.100 9.410 29.037 1.00 79.81 180 THR A CA 1
ATOM 1438 C C . THR A 1 180 ? -21.846 10.005 28.389 1.00 79.81 180 THR A C 1
ATOM 1440 O O . THR A 1 180 ? -21.866 11.115 27.856 1.00 79.81 180 THR A O 1
ATOM 1443 N N . PHE A 1 181 ? -20.728 9.275 28.430 1.00 73.88 181 PHE A N 1
ATOM 1444 C CA . PHE A 1 181 ? -19.474 9.694 27.784 1.00 73.88 181 PHE A CA 1
ATOM 1445 C C . PHE A 1 181 ? -19.563 9.727 26.246 1.00 73.88 181 PHE A C 1
ATOM 1447 O O . PHE A 1 181 ? -18.730 10.351 25.601 1.00 73.88 181 PHE A O 1
ATOM 1454 N N . GLU A 1 182 ? -20.581 9.086 25.673 1.00 71.06 182 GLU A N 1
ATOM 1455 C CA . GLU A 1 182 ? -20.845 8.989 24.229 1.00 71.06 182 GLU A CA 1
ATOM 1456 C C . GLU A 1 182 ? -21.610 10.220 23.697 1.00 71.06 182 GLU A C 1
ATOM 1458 O O . GLU A 1 182 ? -21.843 10.370 22.493 1.00 71.06 182 GLU A O 1
ATOM 1463 N N . ALA A 1 183 ? -22.022 11.122 24.596 1.00 81.19 183 ALA A N 1
ATOM 1464 C CA . ALA A 1 183 ? -22.767 12.317 24.245 1.00 81.19 183 ALA A CA 1
ATOM 1465 C C . ALA A 1 183 ? -21.885 13.339 23.514 1.00 81.19 183 ALA A C 1
ATOM 14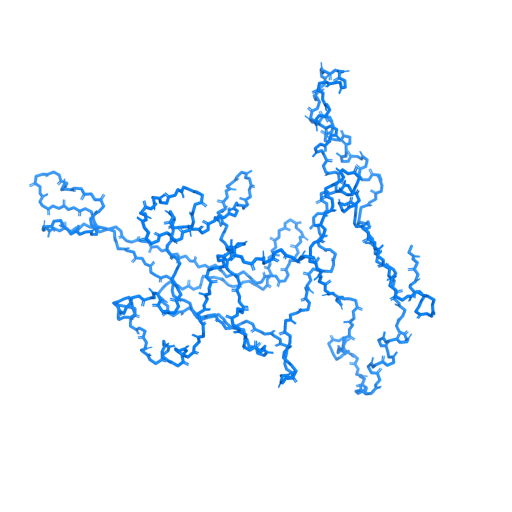67 O O . ALA A 1 183 ? -20.890 13.835 24.043 1.00 81.19 183 ALA A O 1
ATOM 1468 N N . ILE A 1 184 ? -22.319 13.736 22.319 1.00 84.56 184 ILE A N 1
ATOM 1469 C CA . ILE A 1 184 ? -21.666 14.776 21.509 1.00 84.56 184 ILE A CA 1
ATOM 1470 C C . ILE A 1 184 ? -22.277 16.167 21.734 1.00 84.56 184 ILE A C 1
ATOM 1472 O O . ILE A 1 184 ? -21.790 17.165 21.201 1.00 84.56 184 ILE A O 1
ATOM 1476 N N . SER A 1 185 ? -23.359 16.255 22.512 1.00 85.25 185 SER A N 1
ATOM 1477 C CA . SER A 1 185 ? -23.980 17.517 22.910 1.00 85.25 185 SER A CA 1
ATOM 1478 C C . SER A 1 185 ? -24.349 17.521 24.389 1.00 85.25 185 SER A C 1
ATOM 1480 O O . SER A 1 185 ? -24.610 16.481 24.988 1.00 85.25 185 SER A O 1
ATOM 1482 N N . GLY A 1 186 ? -24.475 18.719 24.965 1.00 85.88 186 GLY A N 1
ATOM 1483 C CA . GLY A 1 186 ? -25.215 18.886 26.216 1.00 85.88 186 GLY A CA 1
ATOM 1484 C C . GLY A 1 186 ? -26.717 18.627 26.034 1.00 85.88 186 GLY A C 1
ATOM 1485 O O . GLY A 1 186 ? -27.180 18.288 24.939 1.00 85.88 186 GLY A O 1
ATOM 1486 N N . TYR A 1 187 ? -27.486 18.839 27.104 1.00 88.44 187 TYR A N 1
ATOM 1487 C CA . TYR A 1 187 ? -28.945 18.768 27.038 1.00 88.44 187 TYR A CA 1
ATOM 1488 C C . TYR A 1 187 ? -29.517 19.787 26.048 1.00 88.44 187 TYR A C 1
ATOM 1490 O O . TYR A 1 187 ? -29.146 20.964 26.037 1.00 88.44 187 TYR A O 1
ATOM 1498 N N . LEU A 1 188 ? -30.445 19.320 25.220 1.00 85.19 188 LEU A N 1
ATOM 1499 C CA . LEU A 1 188 ? -31.176 20.123 24.258 1.00 85.19 188 LEU A CA 1
ATOM 1500 C C . LEU A 1 188 ? -32.427 20.701 24.931 1.00 85.19 188 LEU A C 1
ATOM 1502 O O . LEU A 1 188 ? -33.453 20.034 25.077 1.00 85.19 188 LEU A O 1
ATOM 1506 N N . GLY A 1 189 ? -32.338 21.973 25.322 1.00 80.88 189 GLY A N 1
ATOM 1507 C CA . GLY A 1 189 ? -33.429 22.703 25.973 1.00 80.88 189 GLY A CA 1
ATOM 1508 C C . GLY A 1 189 ? -33.693 22.241 27.410 1.00 80.88 189 GLY A C 1
ATOM 1509 O O . GLY A 1 189 ? -32.787 21.786 28.101 1.00 80.88 189 GLY A O 1
ATOM 1510 N N . ASP A 1 190 ? -34.948 22.359 27.853 1.00 78.06 190 ASP A N 1
ATOM 1511 C CA . ASP A 1 190 ? -35.379 21.995 29.217 1.00 78.06 190 ASP A CA 1
ATOM 1512 C C . ASP A 1 190 ? -35.719 20.500 29.366 1.00 78.06 190 ASP A C 1
ATOM 1514 O O . ASP A 1 190 ? -36.197 20.046 30.408 1.00 78.06 190 ASP A O 1
ATOM 1518 N N . THR A 1 191 ? -35.525 19.725 28.301 1.00 75.00 191 THR A N 1
ATOM 1519 C CA . THR A 1 191 ? -35.713 18.277 28.301 1.00 75.00 191 THR A CA 1
ATOM 1520 C C . THR A 1 191 ? -34.367 17.594 28.503 1.00 75.00 191 THR A C 1
ATOM 1522 O O . THR A 1 191 ? -33.388 17.997 27.883 1.00 75.00 191 THR A O 1
ATOM 1525 N N . ASN A 1 192 ? -34.316 16.533 29.317 1.00 86.50 192 ASN A N 1
ATOM 1526 C CA . ASN A 1 192 ? -33.121 15.694 29.513 1.00 86.50 192 ASN A CA 1
ATOM 1527 C C . ASN A 1 192 ? -32.795 14.850 28.261 1.00 86.50 192 ASN A C 1
ATOM 1529 O O . ASN A 1 192 ? -32.608 13.644 28.365 1.00 86.50 192 ASN A O 1
ATOM 1533 N N . VAL A 1 193 ? -32.818 15.458 27.077 1.00 87.62 193 VAL A N 1
ATOM 1534 C CA . VAL A 1 193 ? -32.540 14.847 25.777 1.00 87.62 193 VAL A CA 1
ATOM 1535 C C . VAL A 1 193 ? -31.195 15.369 25.294 1.00 87.62 193 VAL A C 1
ATOM 1537 O O . VAL A 1 193 ? -30.966 16.575 25.333 1.00 87.62 193 VAL A O 1
ATOM 1540 N N . TYR A 1 194 ? -30.318 14.492 24.830 1.00 89.50 194 TYR A N 1
ATOM 1541 C CA . TYR A 1 194 ? -29.012 14.847 24.275 1.00 89.50 194 TYR A CA 1
ATOM 1542 C C . TYR A 1 194 ? -28.725 14.035 23.009 1.00 89.50 194 TYR A C 1
ATOM 1544 O O . TYR A 1 194 ? -29.407 13.049 22.717 1.00 89.50 194 TYR A O 1
ATOM 1552 N N . LEU A 1 195 ? -27.745 14.489 22.227 1.00 86.94 195 LEU A N 1
ATOM 1553 C CA . LEU A 1 195 ? -27.245 13.760 21.067 1.00 86.94 195 LEU A CA 1
ATOM 1554 C C . LEU A 1 195 ? -26.136 12.811 21.503 1.00 86.94 195 LEU A C 1
ATOM 1556 O O . LEU A 1 195 ? -25.167 13.243 22.126 1.00 86.94 195 LEU A O 1
ATOM 1560 N N . THR A 1 196 ? -26.259 11.549 21.114 1.00 86.44 196 THR A N 1
ATOM 1561 C CA . THR A 1 196 ? -25.187 10.556 21.203 1.00 86.44 196 THR A CA 1
ATOM 1562 C C . THR A 1 196 ? -24.743 10.163 19.799 1.00 86.44 196 THR A C 1
ATOM 1564 O O . THR A 1 196 ? -25.559 10.129 18.868 1.00 86.44 196 THR A O 1
ATOM 1567 N N . MET A 1 197 ? -23.450 9.903 19.633 1.00 82.06 197 MET A N 1
ATOM 1568 C CA . MET A 1 197 ? -22.898 9.360 18.397 1.00 82.06 197 MET A CA 1
ATOM 1569 C C . MET A 1 197 ? -22.538 7.902 18.633 1.00 82.06 197 MET A C 1
ATOM 1571 O O . MET A 1 197 ? -21.668 7.593 19.439 1.00 82.06 197 MET A O 1
ATOM 1575 N N . ARG A 1 198 ? -23.188 7.006 17.894 1.00 77.94 198 ARG A N 1
ATOM 1576 C CA . ARG A 1 198 ? -22.784 5.608 17.826 1.00 77.94 198 ARG A CA 1
ATOM 1577 C C . ARG A 1 198 ? -21.808 5.437 16.672 1.00 77.94 198 ARG A C 1
ATOM 1579 O O . ARG A 1 198 ? -22.177 5.610 15.505 1.00 77.94 198 ARG A O 1
ATOM 1586 N N . GLU A 1 199 ? -20.574 5.116 17.031 1.00 74.56 199 GLU A N 1
ATOM 1587 C CA . GLU A 1 199 ? -19.520 4.751 16.093 1.00 74.56 199 GLU A CA 1
ATOM 1588 C C . GLU A 1 199 ? -19.868 3.450 15.364 1.00 74.56 199 GLU A C 1
ATOM 1590 O O . GLU A 1 199 ? -20.664 2.633 15.830 1.00 74.56 199 GLU A O 1
ATOM 1595 N N . ASN A 1 200 ? -19.278 3.268 14.188 1.00 76.25 200 ASN A N 1
ATOM 1596 C CA . ASN A 1 200 ? -19.389 2.0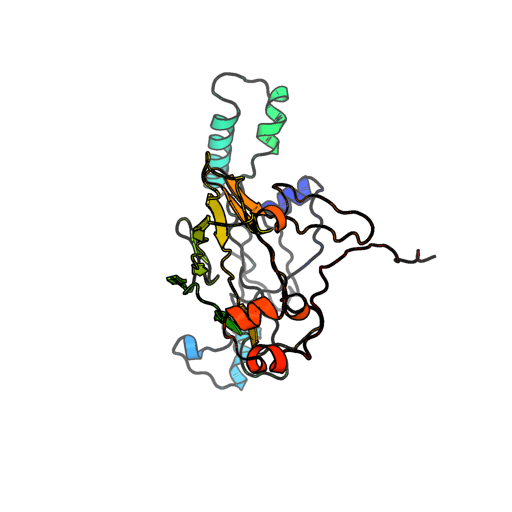36 13.429 1.00 76.25 200 ASN A CA 1
ATOM 1597 C C . ASN A 1 200 ? -17.983 1.557 13.088 1.00 76.25 200 ASN A C 1
ATOM 1599 O O . ASN A 1 200 ? -17.122 2.351 12.710 1.00 76.25 200 ASN A O 1
ATOM 1603 N N . TYR A 1 201 ? -17.760 0.259 13.236 1.00 79.69 201 TYR A N 1
ATOM 1604 C CA . TYR A 1 201 ? -16.433 -0.330 13.149 1.00 79.69 201 TYR A CA 1
ATOM 1605 C C . TYR A 1 201 ? -16.262 -1.050 11.814 1.00 79.69 201 TYR A C 1
ATOM 1607 O O . TYR A 1 201 ? -17.053 -1.930 11.459 1.00 79.69 201 TYR A O 1
ATOM 1615 N N . LEU A 1 202 ? -15.195 -0.716 11.088 1.00 83.94 202 LEU A N 1
ATOM 1616 C CA . LEU A 1 202 ? -14.685 -1.539 9.998 1.00 83.94 202 LEU A CA 1
ATOM 1617 C C . LEU A 1 202 ? -13.661 -2.515 10.577 1.00 83.94 202 LEU A C 1
ATOM 1619 O O . LEU A 1 202 ? -12.563 -2.114 10.945 1.00 83.94 202 LEU A O 1
ATOM 1623 N N . MET A 1 203 ? -14.033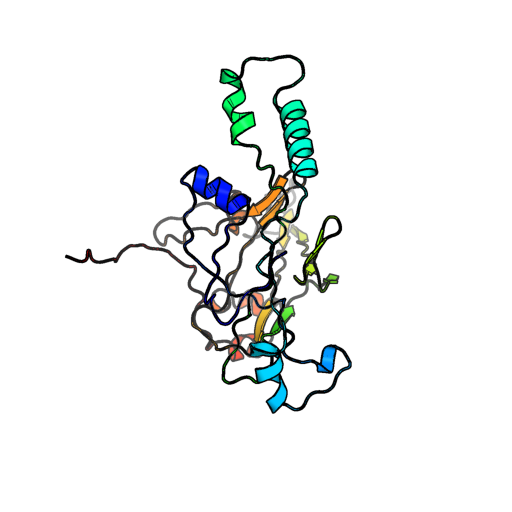 -3.789 10.658 1.00 83.56 203 MET A N 1
ATOM 1624 C CA . MET A 1 203 ? -13.130 -4.860 11.052 1.00 83.56 203 MET A CA 1
ATOM 1625 C C . MET A 1 203 ? -12.810 -5.702 9.828 1.00 83.56 203 MET A C 1
ATOM 1627 O O . MET A 1 203 ? -13.718 -6.163 9.131 1.00 83.56 203 MET A O 1
ATOM 1631 N N . MET A 1 204 ? -11.519 -5.892 9.579 1.00 83.12 204 MET A N 1
ATOM 1632 C CA . MET A 1 204 ? -11.014 -6.640 8.438 1.00 83.12 204 MET A CA 1
ATOM 1633 C C . MET A 1 204 ? -9.957 -7.635 8.895 1.00 83.12 204 MET A C 1
ATOM 1635 O O . MET A 1 204 ? -9.145 -7.323 9.762 1.00 83.12 204 MET A O 1
ATOM 1639 N N . GLU A 1 205 ? -9.953 -8.807 8.277 1.00 83.00 205 GLU A N 1
ATOM 1640 C CA . GLU A 1 205 ? -8.821 -9.719 8.282 1.00 83.00 205 GLU A CA 1
ATOM 1641 C C . GLU A 1 205 ? -8.053 -9.538 6.973 1.00 83.00 205 GLU A C 1
ATOM 1643 O O . GLU A 1 205 ? -8.634 -9.597 5.887 1.00 83.00 205 GLU A O 1
ATOM 1648 N N . ILE A 1 206 ? -6.750 -9.285 7.088 1.00 83.12 206 ILE A N 1
ATOM 1649 C CA . ILE A 1 206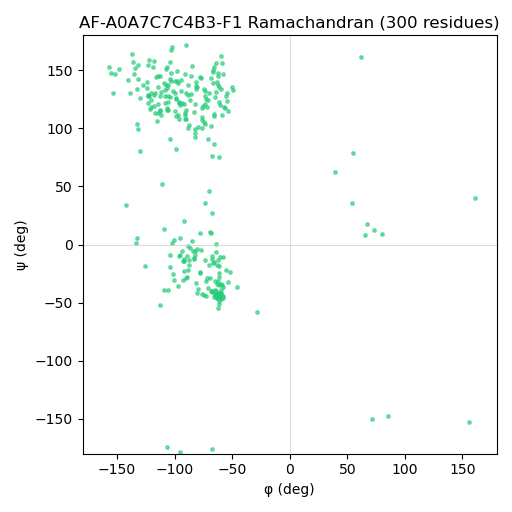 ? -5.836 -9.125 5.958 1.00 83.12 206 ILE A CA 1
ATOM 1650 C C . ILE A 1 206 ? -4.761 -10.199 6.089 1.00 83.12 206 ILE A C 1
ATOM 1652 O O . ILE A 1 206 ? -4.094 -10.302 7.120 1.00 83.12 206 ILE A O 1
ATOM 1656 N N . LEU A 1 207 ? -4.610 -11.002 5.042 1.00 82.31 207 LEU A N 1
ATOM 1657 C CA . LEU A 1 207 ? -3.655 -12.097 4.965 1.00 82.31 207 LEU A CA 1
ATOM 1658 C C . LEU A 1 207 ? -2.901 -12.037 3.643 1.00 82.31 207 LEU A C 1
ATOM 1660 O O . LEU A 1 207 ? -3.505 -11.885 2.582 1.00 82.31 207 LEU A O 1
ATOM 1664 N N . GLU A 1 208 ? -1.586 -12.196 3.720 1.00 81.19 208 GLU A N 1
ATOM 1665 C CA . GLU A 1 208 ? -0.751 -12.482 2.560 1.00 81.19 208 GLU A CA 1
ATOM 1666 C C . GLU A 1 208 ? -0.475 -13.993 2.534 1.00 81.19 208 GLU A C 1
ATOM 1668 O O . GLU A 1 208 ? 0.200 -14.541 3.405 1.00 81.19 208 GLU A O 1
ATOM 1673 N N . ASP A 1 209 ? -1.061 -14.682 1.562 1.00 83.56 209 ASP A N 1
ATOM 1674 C CA . ASP A 1 209 ? -0.865 -16.101 1.306 1.00 83.56 209 ASP A CA 1
ATOM 1675 C C . ASP A 1 209 ? 0.377 -16.338 0.443 1.00 83.56 209 ASP A C 1
ATOM 1677 O O . ASP A 1 209 ? 0.739 -15.532 -0.416 1.00 83.56 209 ASP A O 1
ATOM 1681 N N . ASN A 1 210 ? 0.960 -17.533 0.590 1.00 84.06 210 ASN A N 1
ATOM 1682 C CA . ASN A 1 210 ? 2.111 -18.023 -0.182 1.00 84.06 210 ASN A CA 1
ATOM 1683 C C . ASN A 1 210 ? 3.431 -17.273 0.068 1.00 84.06 210 ASN A C 1
ATOM 1685 O O . ASN A 1 210 ? 4.377 -17.416 -0.713 1.00 84.06 210 ASN A O 1
ATOM 1689 N N . THR A 1 211 ? 3.515 -16.533 1.172 1.00 83.69 211 THR A N 1
ATOM 1690 C CA . THR A 1 211 ? 4.711 -15.796 1.594 1.00 83.69 211 THR A CA 1
ATOM 1691 C C . THR A 1 211 ? 5.208 -16.314 2.943 1.00 83.69 211 THR A C 1
ATOM 1693 O O . THR A 1 211 ? 4.488 -17.006 3.671 1.00 83.69 211 THR A O 1
ATOM 1696 N N . ASP A 1 212 ? 6.487 -16.084 3.242 1.00 80.50 212 ASP A N 1
ATOM 1697 C CA . ASP A 1 212 ? 7.033 -16.451 4.545 1.00 80.50 212 ASP A CA 1
ATOM 1698 C C . ASP A 1 212 ? 6.523 -15.461 5.597 1.00 80.50 212 ASP A C 1
ATOM 1700 O O . ASP A 1 212 ? 6.547 -14.248 5.396 1.00 80.50 212 ASP A O 1
ATOM 1704 N N . PHE A 1 213 ? 6.057 -15.981 6.733 1.00 74.31 213 PHE A N 1
ATOM 1705 C CA . PHE A 1 213 ? 5.593 -15.138 7.827 1.00 74.31 213 PHE A CA 1
ATOM 1706 C C . PHE A 1 213 ? 6.797 -14.546 8.565 1.00 74.31 213 PHE A C 1
ATOM 1708 O O . PHE A 1 213 ? 7.498 -15.249 9.300 1.00 74.31 213 PHE A O 1
ATOM 1715 N N . GLU A 1 214 ? 7.032 -13.255 8.369 1.00 73.56 214 GLU A N 1
ATOM 1716 C CA . GLU A 1 214 ? 8.071 -12.493 9.048 1.00 73.56 214 GLU A CA 1
ATOM 1717 C C . GLU A 1 214 ? 7.510 -11.766 10.285 1.00 73.56 214 GLU A C 1
ATOM 1719 O O . GLU A 1 214 ? 6.357 -11.930 10.689 1.00 73.56 214 GLU A O 1
ATOM 1724 N N . LYS A 1 215 ? 8.370 -11.006 10.972 1.00 69.06 215 LYS A N 1
ATOM 1725 C CA . LYS A 1 215 ? 7.952 -10.169 12.106 1.00 69.06 215 LYS A CA 1
ATOM 1726 C C . LYS A 1 215 ? 7.152 -8.946 11.639 1.00 69.06 215 LYS A C 1
ATOM 1728 O O . LYS A 1 215 ? 6.288 -8.478 12.370 1.00 69.06 215 LYS A O 1
ATOM 1733 N N . GLU A 1 216 ? 7.463 -8.440 10.451 1.00 67.88 216 GLU A N 1
ATOM 1734 C CA . GLU A 1 216 ? 6.901 -7.233 9.847 1.00 67.88 216 GLU A CA 1
ATOM 1735 C C . GLU A 1 216 ? 6.491 -7.588 8.414 1.00 67.88 216 GLU A C 1
ATOM 1737 O O . GLU A 1 216 ? 7.336 -7.694 7.527 1.00 67.88 216 GLU A O 1
ATOM 1742 N N . ASN A 1 217 ? 5.197 -7.856 8.213 1.00 64.62 217 ASN A N 1
ATOM 1743 C CA . ASN A 1 217 ? 4.689 -8.375 6.937 1.00 64.62 217 ASN A CA 1
ATOM 1744 C C . ASN A 1 217 ? 4.029 -7.302 6.071 1.00 64.62 217 ASN A C 1
ATOM 1746 O O . ASN A 1 217 ? 3.957 -7.465 4.857 1.00 64.62 217 ASN A O 1
ATOM 1750 N N . PHE A 1 218 ? 3.511 -6.231 6.672 1.00 71.12 218 PHE A N 1
ATOM 1751 C CA . PHE A 1 218 ? 2.805 -5.191 5.937 1.00 71.12 218 PHE A CA 1
ATOM 1752 C C . PHE A 1 218 ? 2.907 -3.835 6.627 1.00 71.12 218 PHE A C 1
ATOM 1754 O O . PHE A 1 218 ? 2.878 -3.749 7.854 1.00 71.12 218 PHE A O 1
ATOM 1761 N N . ASP A 1 219 ? 2.943 -2.795 5.799 1.00 74.88 219 ASP A N 1
ATOM 1762 C CA . ASP A 1 219 ? 2.857 -1.398 6.199 1.00 74.88 219 ASP A CA 1
ATOM 1763 C C . ASP A 1 219 ? 1.504 -0.830 5.766 1.00 74.88 219 ASP A C 1
ATOM 1765 O O . ASP A 1 219 ? 1.015 -1.109 4.668 1.00 74.88 219 ASP A O 1
ATOM 1769 N N . VAL A 1 220 ? 0.888 -0.024 6.632 1.00 80.31 220 VAL A N 1
ATOM 1770 C CA . VAL A 1 220 ? -0.397 0.626 6.347 1.00 80.31 220 VAL A CA 1
ATOM 1771 C C . VAL A 1 220 ? -0.185 2.124 6.236 1.00 80.31 220 VAL A C 1
ATOM 1773 O O . VAL A 1 220 ? 0.107 2.787 7.228 1.00 80.31 220 VAL A O 1
ATOM 1776 N N . GLU A 1 221 ? -0.406 2.681 5.051 1.00 82.56 221 GLU A N 1
ATOM 1777 C CA . GLU A 1 221 ? -0.340 4.122 4.811 1.00 82.56 221 GLU A CA 1
ATOM 1778 C C . GLU A 1 221 ? -1.741 4.710 4.626 1.00 82.56 221 GLU A C 1
ATOM 1780 O O . GLU A 1 221 ? -2.571 4.173 3.892 1.00 82.56 221 GLU A O 1
ATOM 1785 N N . VAL A 1 222 ? -2.008 5.844 5.277 1.00 85.19 222 VAL A N 1
ATOM 1786 C CA . VAL A 1 222 ? -3.312 6.517 5.215 1.00 85.19 222 VAL A CA 1
ATOM 1787 C C . VAL A 1 222 ? -3.180 7.831 4.464 1.00 85.19 222 VAL A C 1
ATOM 1789 O O . VAL A 1 222 ? -2.323 8.663 4.768 1.00 85.19 222 VAL A O 1
ATOM 1792 N N . TYR A 1 223 ? -4.083 8.045 3.512 1.00 84.94 223 TYR A N 1
ATOM 1793 C CA . TYR A 1 223 ? -4.136 9.251 2.701 1.00 84.94 223 TYR A CA 1
ATOM 1794 C C . TYR A 1 223 ? -5.506 9.914 2.803 1.00 84.94 223 TYR A C 1
ATOM 1796 O O . TYR A 1 223 ? -6.541 9.268 2.661 1.00 84.94 223 TYR A O 1
ATOM 1804 N N . LEU A 1 224 ? -5.516 11.233 2.988 1.00 86.31 224 LEU A N 1
ATOM 1805 C CA . LEU A 1 224 ? -6.729 12.038 2.904 1.00 86.31 224 LEU A CA 1
ATOM 1806 C C . LEU A 1 224 ? -6.903 12.548 1.472 1.00 86.31 224 LEU A C 1
ATOM 1808 O O . LEU A 1 224 ? -6.050 13.284 0.972 1.00 86.31 224 LEU A O 1
ATOM 1812 N N . SER A 1 225 ? -8.021 12.200 0.836 1.00 81.94 225 SER A N 1
ATOM 1813 C CA . SER A 1 225 ? -8.398 12.765 -0.461 1.00 81.94 225 SER A CA 1
ATOM 1814 C C . SER A 1 225 ? -8.853 14.220 -0.298 1.00 81.94 225 SER A C 1
ATOM 1816 O O . SER A 1 225 ? -9.750 14.514 0.493 1.00 81.94 225 SER A O 1
ATOM 1818 N N . GLN A 1 226 ? -8.233 15.144 -1.036 1.00 77.75 226 GLN A N 1
ATOM 1819 C CA . GLN A 1 226 ? -8.635 16.548 -1.102 1.00 77.75 226 GLN A CA 1
ATOM 1820 C C . GLN A 1 226 ? -9.065 16.907 -2.525 1.00 77.75 226 GLN A C 1
ATOM 1822 O O . GLN A 1 226 ? -8.330 16.690 -3.487 1.00 77.75 226 GLN A O 1
ATOM 1827 N N . SER A 1 227 ? -10.232 17.543 -2.654 1.00 53.75 227 SER A N 1
ATOM 1828 C CA . SER A 1 227 ? -10.898 17.846 -3.932 1.00 53.75 227 SER A CA 1
ATOM 1829 C C . SER A 1 227 ? -10.110 18.733 -4.909 1.00 53.75 227 SER A C 1
ATOM 1831 O O . SER A 1 227 ? -10.524 18.875 -6.055 1.00 53.75 227 SER A O 1
ATOM 1833 N N . VAL A 1 228 ? -8.999 19.345 -4.482 1.00 55.44 228 VAL A N 1
ATOM 1834 C CA . VAL A 1 228 ? -8.242 20.329 -5.280 1.00 55.44 228 VAL A CA 1
ATOM 1835 C C . VAL A 1 228 ? -6.755 19.972 -5.438 1.00 55.44 228 VAL A C 1
ATOM 1837 O O . VAL A 1 228 ? -6.102 20.503 -6.331 1.00 55.44 228 VAL A O 1
ATOM 1840 N N . GLN A 1 229 ? -6.195 19.090 -4.598 1.00 53.19 229 GLN A N 1
ATOM 1841 C CA . GLN A 1 229 ? -4.740 18.841 -4.539 1.00 53.19 229 GLN A CA 1
ATOM 1842 C C . GLN A 1 229 ? -4.334 17.355 -4.538 1.00 53.19 229 GLN A C 1
ATOM 1844 O O . GLN A 1 229 ? -3.146 17.056 -4.436 1.00 53.19 229 GLN A O 1
ATOM 1849 N N . GLY A 1 230 ? -5.281 16.426 -4.707 1.00 68.12 230 GLY A N 1
ATOM 1850 C CA . GLY A 1 230 ? -5.000 14.988 -4.714 1.00 68.12 230 GLY A CA 1
ATOM 1851 C C . GLY A 1 230 ? -4.972 14.388 -3.306 1.00 68.12 230 GLY A C 1
ATOM 1852 O O . GLY A 1 230 ? -5.724 14.812 -2.428 1.00 68.12 230 GLY A O 1
ATOM 1853 N N . TYR A 1 231 ? -4.132 13.377 -3.100 1.00 76.94 231 TYR A N 1
ATOM 1854 C CA . TYR A 1 231 ? -4.021 12.632 -1.844 1.00 76.94 231 TYR A CA 1
ATOM 1855 C C . TYR A 1 231 ? -2.909 13.197 -0.951 1.00 76.94 231 TYR A C 1
ATOM 1857 O O . TYR A 1 231 ? -1.785 13.404 -1.407 1.00 76.94 231 TYR A O 1
ATOM 1865 N N . VAL A 1 232 ? -3.205 13.418 0.333 1.00 79.81 232 VAL A N 1
ATOM 1866 C CA . VAL A 1 232 ? -2.228 13.876 1.336 1.00 79.81 232 VAL A CA 1
ATOM 1867 C C . VAL A 1 232 ? -1.986 12.767 2.352 1.00 79.81 232 VAL A C 1
ATOM 1869 O O . VAL A 1 232 ? -2.909 12.412 3.087 1.00 79.81 232 VAL A O 1
ATOM 1872 N N . GLN A 1 233 ? -0.755 12.248 2.410 1.00 83.38 233 GLN A N 1
ATOM 1873 C CA . GLN A 1 233 ? -0.359 11.240 3.398 1.00 83.38 233 GLN A CA 1
ATOM 1874 C C . GLN A 1 233 ? -0.497 11.804 4.814 1.00 83.38 233 GLN A C 1
ATOM 1876 O O . GLN A 1 233 ? -0.107 12.945 5.082 1.00 83.38 233 GLN A O 1
ATOM 1881 N N . LYS A 1 234 ? -1.071 11.008 5.710 1.00 85.00 234 LYS A N 1
ATOM 1882 C CA . LYS A 1 234 ? -1.217 11.321 7.130 1.00 85.00 234 LYS A CA 1
ATOM 1883 C C . LYS A 1 234 ? -0.187 10.555 7.937 1.00 85.00 234 LYS A C 1
ATOM 1885 O O . LYS A 1 234 ? 0.202 9.448 7.576 1.00 85.00 234 LYS A O 1
ATOM 1890 N N . SER A 1 235 ? 0.258 11.171 9.023 1.00 84.75 235 SER A N 1
ATOM 1891 C CA . SER A 1 235 ? 1.225 10.563 9.929 1.00 84.75 235 SER A CA 1
ATOM 1892 C C . SER A 1 235 ? 0.509 9.976 11.131 1.00 84.75 235 SER A C 1
ATOM 1894 O O . SER A 1 235 ? -0.408 10.574 11.684 1.00 84.75 235 SER A O 1
ATOM 1896 N N . TYR A 1 236 ? 0.964 8.819 11.564 1.00 82.94 236 TYR A N 1
ATOM 1897 C CA . TYR A 1 236 ? 0.565 8.225 12.828 1.00 82.94 236 TYR A CA 1
ATOM 1898 C C . TYR A 1 236 ? 1.111 9.048 14.002 1.00 82.94 236 TYR A C 1
ATOM 1900 O O . TYR A 1 236 ? 2.207 9.607 13.919 1.00 82.94 236 TYR A O 1
ATOM 1908 N N . MET A 1 237 ? 0.343 9.167 15.086 1.00 79.56 237 MET A N 1
ATOM 1909 C CA . MET A 1 237 ? 0.815 9.810 16.318 1.00 79.56 237 MET A CA 1
ATOM 1910 C C . MET A 1 237 ? 2.004 9.051 16.910 1.00 79.56 237 MET A C 1
ATOM 1912 O O . MET A 1 237 ? 2.087 7.830 16.810 1.00 79.56 237 MET A O 1
ATOM 1916 N N . ILE A 1 238 ? 2.926 9.764 17.549 1.00 72.31 238 ILE A N 1
ATOM 1917 C CA . ILE A 1 238 ? 3.976 9.119 18.339 1.00 72.31 238 ILE A CA 1
ATOM 1918 C C . ILE A 1 238 ? 3.368 8.797 19.702 1.00 72.31 238 ILE A C 1
ATOM 1920 O O . ILE A 1 238 ? 2.920 9.709 20.398 1.00 72.31 238 ILE A O 1
ATOM 1924 N N . ASP A 1 239 ? 3.350 7.519 20.074 1.00 66.19 239 ASP A N 1
ATOM 1925 C CA . ASP A 1 239 ? 2.893 7.105 21.399 1.00 66.19 239 ASP A CA 1
ATOM 1926 C C . ASP A 1 239 ? 3.956 7.484 22.440 1.00 66.19 239 ASP A C 1
ATOM 1928 O O . ASP A 1 239 ? 4.992 6.827 22.559 1.00 66.19 239 ASP A O 1
ATOM 1932 N N . ASP A 1 240 ? 3.709 8.556 23.198 1.00 67.44 240 ASP A N 1
ATOM 1933 C CA . ASP A 1 240 ? 4.513 8.917 24.368 1.00 67.44 240 ASP A CA 1
ATOM 1934 C C . ASP A 1 240 ? 3.791 8.456 25.650 1.00 67.44 240 ASP A C 1
ATOM 1936 O O . ASP A 1 240 ? 2.727 8.983 25.988 1.00 67.44 240 ASP A O 1
ATOM 1940 N N . PRO A 1 241 ? 4.351 7.503 26.420 1.00 66.00 241 PRO A N 1
ATOM 1941 C CA . PRO A 1 241 ? 3.729 7.023 27.655 1.00 66.00 241 PRO A CA 1
ATOM 1942 C C . PRO A 1 241 ? 3.697 8.077 28.773 1.00 66.00 241 PRO A C 1
ATOM 1944 O O . PRO A 1 241 ? 3.080 7.852 29.816 1.00 66.00 241 PRO A O 1
ATOM 1947 N N . THR A 1 242 ? 4.391 9.205 28.606 1.00 69.25 242 THR A N 1
ATOM 1948 C CA . THR A 1 242 ? 4.541 10.244 29.629 1.00 69.25 242 THR A CA 1
ATOM 1949 C C . THR A 1 242 ? 3.678 11.475 29.387 1.00 69.25 242 THR A C 1
ATOM 1951 O O . THR A 1 242 ? 3.427 12.223 30.337 1.00 69.25 242 THR A O 1
ATOM 1954 N N . GLN A 1 243 ? 3.202 11.695 28.159 1.00 72.69 243 GLN A N 1
ATOM 1955 C CA . GLN A 1 243 ? 2.432 12.881 27.799 1.00 72.69 243 GLN A CA 1
ATOM 1956 C C . GLN A 1 243 ? 1.267 12.532 26.886 1.00 72.69 243 GLN A C 1
ATOM 1958 O O . GLN A 1 243 ? 1.424 11.898 25.850 1.00 72.69 243 GLN A O 1
ATOM 1963 N N . PHE A 1 244 ? 0.088 13.024 27.258 1.00 73.00 244 PHE A N 1
ATOM 1964 C CA . PHE A 1 244 ? -1.046 13.023 26.355 1.00 73.00 244 PHE A CA 1
ATOM 1965 C C . PHE A 1 244 ? -0.852 14.125 25.312 1.00 73.00 244 PHE A C 1
ATOM 1967 O O . PHE A 1 244 ? -0.745 15.305 25.659 1.00 73.00 244 PHE A O 1
ATOM 1974 N N . ILE A 1 245 ? -0.793 13.729 24.046 1.00 75.06 245 ILE A N 1
ATOM 1975 C CA . ILE A 1 245 ? -0.712 14.634 22.905 1.00 75.06 245 ILE A CA 1
ATOM 1976 C C . ILE A 1 245 ? -2.091 14.633 22.246 1.00 75.06 245 ILE A C 1
ATOM 1978 O O . ILE A 1 245 ? -2.642 13.576 21.953 1.00 75.06 245 ILE A O 1
ATOM 1982 N N . GLU A 1 246 ? -2.656 15.818 22.029 1.00 78.44 246 GLU A N 1
ATOM 1983 C CA . GLU A 1 246 ? -3.913 15.960 21.290 1.00 78.44 246 GLU A CA 1
ATOM 1984 C C . GLU A 1 246 ? -3.661 15.728 19.789 1.00 78.44 246 GLU A C 1
ATOM 1986 O O . GLU A 1 246 ? -2.731 16.329 19.233 1.00 78.44 246 GLU A O 1
ATOM 1991 N N . PRO A 1 247 ? -4.469 14.899 19.106 1.00 80.75 247 PRO A N 1
ATOM 1992 C CA . PRO A 1 247 ? -4.301 14.647 17.684 1.00 80.75 247 PRO A CA 1
ATOM 1993 C C . PRO A 1 247 ? -4.599 15.909 16.865 1.00 80.75 247 PRO A C 1
ATOM 1995 O O . PRO A 1 247 ? -5.554 16.648 17.114 1.00 80.75 247 PRO A O 1
ATOM 1998 N N . THR A 1 248 ? -3.780 16.163 15.845 1.00 85.94 248 THR A N 1
ATOM 1999 C CA . THR A 1 248 ? -3.961 17.290 14.918 1.00 85.94 248 THR A CA 1
ATOM 2000 C C . THR A 1 248 ? -4.531 16.817 13.584 1.00 85.94 248 THR A C 1
ATOM 2002 O O . THR A 1 248 ? -4.463 15.639 13.261 1.00 85.94 248 THR A O 1
ATOM 2005 N N . MET A 1 249 ? -5.002 17.731 12.728 1.00 85.81 249 MET A N 1
ATOM 2006 C CA . MET A 1 249 ? -5.494 17.392 11.377 1.00 85.81 249 MET A CA 1
ATOM 2007 C C . MET A 1 249 ? -4.462 16.687 10.472 1.00 85.81 249 MET A C 1
ATOM 2009 O O . MET A 1 249 ? -4.807 16.222 9.385 1.00 85.81 249 MET A O 1
ATOM 2013 N N . ASN A 1 250 ? -3.186 16.631 10.858 1.00 85.00 250 ASN A N 1
ATOM 2014 C CA . ASN A 1 250 ? -2.162 15.870 10.138 1.00 85.00 250 ASN A CA 1
ATOM 2015 C C . ASN A 1 250 ? -2.075 14.407 10.589 1.00 85.00 250 ASN A C 1
ATOM 2017 O O . ASN A 1 250 ? -1.462 13.601 9.888 1.00 85.00 250 ASN A O 1
ATOM 2021 N N . ASN A 1 251 ? -2.699 14.077 11.719 1.00 85.75 251 ASN A N 1
ATOM 2022 C CA . ASN A 1 251 ? -2.673 12.758 12.320 1.00 85.75 251 ASN A CA 1
ATOM 2023 C C . ASN A 1 251 ? -3.835 11.887 11.842 1.00 85.75 251 ASN A C 1
ATOM 2025 O O . ASN A 1 251 ? -4.929 12.394 11.586 1.00 85.75 251 ASN A O 1
ATOM 2029 N N . VAL A 1 252 ? -3.600 10.578 11.733 1.00 85.69 252 VAL A N 1
ATOM 2030 C CA . VAL A 1 252 ? -4.648 9.598 11.393 1.00 85.69 252 VAL A CA 1
ATOM 2031 C C . VAL A 1 252 ? -5.721 9.576 12.483 1.00 85.69 252 VAL A C 1
ATOM 2033 O O . VAL A 1 252 ? -6.911 9.657 12.182 1.00 85.69 252 VAL A O 1
ATOM 2036 N N . GLU A 1 253 ? -5.283 9.607 13.741 1.00 86.00 253 GLU A N 1
ATOM 2037 C CA . GLU A 1 253 ? -6.087 9.529 14.965 1.00 86.00 253 GLU A CA 1
ATOM 2038 C C . GLU A 1 253 ? -7.068 10.698 15.129 1.00 86.00 253 GLU A C 1
ATOM 2040 O O . GLU A 1 253 ? -8.032 10.603 15.880 1.00 86.00 253 GLU A O 1
ATOM 2045 N N . TYR A 1 254 ? -6.862 11.803 14.405 1.00 83.50 254 TYR A N 1
ATOM 2046 C CA . TYR A 1 254 ? -7.834 12.898 14.361 1.00 83.50 254 TYR A CA 1
ATOM 2047 C C . TYR A 1 254 ? -9.117 12.512 13.610 1.00 83.50 254 TYR A C 1
ATOM 2049 O O . TYR A 1 254 ? -10.181 13.063 13.884 1.00 83.50 254 TYR A O 1
ATOM 2057 N N . TYR A 1 255 ? -9.018 11.597 12.641 1.00 82.31 255 TYR A N 1
ATOM 2058 C CA . TYR A 1 255 ? -10.133 11.182 11.786 1.00 82.31 255 TYR A CA 1
ATOM 2059 C C . TYR A 1 255 ? -10.671 9.800 12.150 1.00 82.31 255 TYR A C 1
ATOM 2061 O O . TYR A 1 255 ? -11.878 9.583 12.073 1.00 82.31 255 TYR A O 1
ATOM 2069 N N . MET A 1 256 ? -9.788 8.862 12.493 1.00 82.38 256 MET A N 1
ATOM 2070 C CA . MET A 1 256 ? -10.159 7.490 12.825 1.00 82.38 256 MET A CA 1
ATOM 2071 C C . MET A 1 256 ? -9.097 6.819 13.691 1.00 82.38 256 MET A C 1
ATOM 2073 O O . MET A 1 256 ? -7.908 7.106 13.570 1.00 82.38 256 MET A O 1
ATOM 2077 N N . ASN A 1 257 ? -9.528 5.856 14.502 1.00 82.31 257 ASN A N 1
ATOM 2078 C CA . ASN A 1 257 ? -8.625 4.961 15.212 1.00 82.31 257 ASN A CA 1
ATOM 2079 C C . ASN A 1 257 ? -8.350 3.727 14.350 1.00 82.31 257 ASN A C 1
ATOM 2081 O O . ASN A 1 257 ? -9.282 3.097 13.848 1.00 82.31 257 ASN A O 1
ATOM 2085 N N . LEU A 1 258 ? -7.075 3.381 14.193 1.00 84.06 258 LEU A N 1
ATOM 2086 C CA . LEU A 1 258 ? -6.643 2.134 13.574 1.00 84.06 258 LEU A CA 1
ATOM 2087 C C . LEU A 1 258 ? -6.129 1.222 14.687 1.00 84.06 258 LEU A C 1
ATOM 2089 O O . LEU A 1 258 ? -5.158 1.568 15.349 1.00 84.06 258 LEU A O 1
ATOM 2093 N N . LEU A 1 259 ? -6.807 0.097 14.901 1.00 82.56 259 LEU A N 1
ATOM 2094 C CA . LEU A 1 259 ? -6.470 -0.876 15.939 1.00 82.56 259 LEU A CA 1
ATOM 2095 C C . LEU A 1 259 ? -6.036 -2.183 15.280 1.00 82.56 259 LEU A C 1
ATOM 2097 O O . LEU A 1 259 ? -6.695 -2.646 14.346 1.00 82.56 259 LEU A O 1
ATOM 2101 N N . VAL A 1 260 ? -4.958 -2.782 15.781 1.00 81.12 260 VAL A N 1
ATOM 2102 C CA . VAL A 1 260 ? -4.487 -4.108 15.342 1.00 81.12 260 VAL A CA 1
ATOM 2103 C C . VAL A 1 260 ? -4.874 -5.199 16.343 1.00 81.12 260 VAL A C 1
ATOM 2105 O O . VAL A 1 260 ? -5.311 -4.891 17.445 1.00 81.12 260 VAL A O 1
ATOM 2108 N N . ASP A 1 261 ? -4.689 -6.474 15.989 1.00 75.50 261 ASP A N 1
ATOM 2109 C CA . ASP A 1 261 ? -5.131 -7.673 16.730 1.00 75.50 261 ASP A CA 1
ATOM 2110 C C . ASP A 1 261 ? -5.249 -7.526 18.266 1.00 75.50 261 ASP A C 1
ATOM 2112 O O . ASP A 1 261 ? -6.324 -7.722 18.828 1.00 75.50 261 ASP A O 1
ATOM 2116 N N . ASN A 1 262 ? -4.163 -7.165 18.964 1.00 75.06 262 ASN A N 1
ATOM 2117 C CA . ASN A 1 262 ? -4.132 -7.084 20.437 1.00 75.06 262 ASN A CA 1
ATOM 2118 C C . ASN A 1 262 ? -4.683 -5.772 21.022 1.00 75.06 262 ASN A C 1
ATOM 2120 O O . ASN A 1 262 ? -4.842 -5.661 22.236 1.00 75.06 262 ASN A O 1
ATOM 2124 N N . GLU A 1 263 ? -4.910 -4.770 20.183 1.00 79.81 263 GLU A N 1
ATOM 2125 C CA . GLU A 1 263 ? -5.426 -3.453 20.561 1.00 79.81 263 GLU A CA 1
ATOM 2126 C C . GLU A 1 263 ? -6.952 -3.393 20.458 1.00 79.81 263 GLU A C 1
ATOM 2128 O O . GLU A 1 263 ? -7.558 -2.455 20.971 1.00 79.81 263 GLU A O 1
ATOM 2133 N N . ILE A 1 264 ? -7.578 -4.390 19.822 1.00 81.69 264 ILE A N 1
ATOM 2134 C CA . ILE A 1 264 ? -9.029 -4.471 19.663 1.00 81.69 264 ILE A CA 1
ATOM 2135 C C . ILE A 1 264 ? -9.675 -4.819 21.021 1.00 81.69 264 ILE A C 1
ATOM 2137 O O . ILE A 1 264 ? -9.446 -5.910 21.552 1.00 81.69 264 ILE A O 1
ATOM 2141 N N . PRO A 1 265 ? -10.530 -3.941 21.583 1.00 81.75 265 PRO A N 1
ATOM 2142 C CA . PRO A 1 265 ? -11.261 -4.218 22.813 1.00 81.75 265 PRO A CA 1
ATOM 2143 C C . PRO A 1 265 ? -12.225 -5.399 22.660 1.00 81.75 265 PRO A C 1
ATOM 2145 O O . PRO A 1 265 ? -12.939 -5.528 21.660 1.00 81.75 265 PRO A O 1
ATOM 2148 N N . SER A 1 266 ? -12.304 -6.237 23.694 1.00 80.69 266 SER A N 1
ATOM 2149 C CA . SER A 1 266 ? -13.199 -7.402 23.724 1.00 80.69 266 SER A CA 1
ATOM 2150 C C . SER A 1 266 ? -14.682 -7.034 23.611 1.00 80.69 266 SER A C 1
ATOM 2152 O O . SER A 1 266 ? -15.485 -7.809 23.091 1.00 80.69 266 SER A O 1
ATOM 2154 N N . GLU A 1 267 ? -15.043 -5.834 24.059 1.00 80.12 267 GLU A N 1
ATOM 2155 C CA . GLU A 1 267 ? -16.386 -5.276 23.975 1.00 80.12 267 GLU A CA 1
ATOM 2156 C C . GLU A 1 267 ? -16.821 -5.136 22.511 1.00 80.12 267 GLU A C 1
ATOM 2158 O O . GLU A 1 267 ? -17.906 -5.594 22.154 1.00 80.12 267 GLU A O 1
ATOM 2163 N N . ILE A 1 268 ? -15.939 -4.618 21.648 1.00 78.00 268 ILE A N 1
ATOM 2164 C CA . ILE A 1 268 ? -16.207 -4.425 20.215 1.00 78.00 268 ILE A CA 1
ATOM 2165 C C . ILE A 1 268 ? -16.400 -5.773 19.513 1.00 78.00 268 ILE A C 1
ATOM 2167 O O . ILE A 1 268 ? -17.335 -5.943 18.730 1.00 78.00 268 ILE A O 1
ATOM 2171 N N . ILE A 1 269 ? -15.561 -6.766 19.829 1.00 78.19 269 ILE A N 1
ATOM 2172 C CA . ILE A 1 269 ? -15.677 -8.128 19.276 1.00 78.19 269 ILE A CA 1
ATOM 2173 C C . ILE A 1 269 ? -17.052 -8.721 19.614 1.00 78.19 269 ILE A C 1
ATOM 2175 O O . ILE A 1 269 ? -17.728 -9.286 18.747 1.00 78.19 269 ILE A O 1
ATOM 2179 N N . SER A 1 270 ? -17.487 -8.542 20.866 1.00 79.19 270 SER A N 1
ATOM 2180 C CA . SER A 1 270 ? -18.779 -9.036 21.338 1.00 79.19 270 SER A CA 1
ATOM 2181 C C . SER A 1 270 ? -19.964 -8.306 20.694 1.00 79.19 270 SER A C 1
ATOM 2183 O O . SER A 1 270 ? -20.935 -8.950 20.294 1.00 79.19 270 SER A O 1
ATOM 2185 N N . GLU A 1 271 ? -19.876 -6.985 20.516 1.00 78.19 271 GLU A N 1
ATOM 2186 C CA . GLU A 1 271 ? -20.916 -6.170 19.879 1.00 78.19 271 GLU A CA 1
ATOM 2187 C C . GLU A 1 271 ? -21.105 -6.539 18.401 1.00 78.19 271 GLU A C 1
ATOM 2189 O O . GLU A 1 271 ? -22.231 -6.632 17.895 1.00 78.19 271 GLU A O 1
ATOM 2194 N N . LEU A 1 272 ? -19.999 -6.815 17.710 1.00 76.31 272 LEU A N 1
ATOM 2195 C CA . LEU A 1 272 ? -20.007 -7.224 16.311 1.00 76.31 272 LEU A CA 1
ATOM 2196 C C . LEU A 1 272 ? -20.415 -8.697 16.116 1.00 76.31 272 LEU A C 1
ATOM 2198 O O . LEU A 1 272 ? -20.621 -9.108 14.974 1.00 76.31 272 LEU A O 1
ATOM 2202 N N . ASN A 1 273 ? -20.623 -9.470 17.195 1.00 74.25 273 ASN A N 1
ATOM 2203 C CA . ASN A 1 273 ? -20.901 -10.915 17.168 1.00 74.25 273 ASN A CA 1
ATOM 2204 C C . ASN A 1 273 ? -19.845 -11.719 16.387 1.00 74.25 273 ASN A C 1
ATOM 2206 O O . ASN A 1 273 ? -20.162 -12.701 15.709 1.00 74.25 273 ASN A O 1
ATOM 2210 N N . ILE A 1 274 ? -18.583 -11.308 16.475 1.00 72.81 274 ILE A N 1
ATOM 2211 C CA . ILE A 1 274 ? -17.487 -12.005 15.806 1.00 72.81 274 ILE A CA 1
ATOM 2212 C C . ILE A 1 274 ? -17.101 -13.209 16.665 1.00 72.81 274 ILE A C 1
ATOM 2214 O O . ILE A 1 274 ? -17.039 -13.130 17.890 1.00 72.81 274 ILE A O 1
ATOM 2218 N N . SER A 1 275 ? -16.898 -14.369 16.039 1.00 66.00 275 SER A N 1
ATOM 2219 C CA . SER A 1 275 ? -16.526 -15.571 16.784 1.00 66.00 275 SER A CA 1
ATOM 2220 C C . SER A 1 275 ? -15.146 -15.389 17.419 1.00 66.00 275 SER A C 1
ATOM 2222 O O . SER A 1 275 ? -14.178 -15.176 16.695 1.00 66.00 275 SER A O 1
ATOM 2224 N N . ASP A 1 276 ? -15.022 -15.608 18.733 1.00 59.28 276 ASP A N 1
ATOM 2225 C CA . ASP A 1 276 ? -13.729 -15.607 19.445 1.00 59.28 276 ASP A CA 1
ATOM 2226 C C . ASP A 1 276 ? -12.683 -16.530 18.796 1.00 59.28 276 ASP A C 1
ATOM 2228 O O . ASP A 1 276 ? -11.478 -16.344 18.960 1.00 59.28 276 ASP A O 1
ATOM 2232 N N . LYS A 1 277 ? -13.121 -17.546 18.039 1.00 55.47 277 LYS A N 1
ATOM 2233 C CA . LYS A 1 277 ? -12.225 -18.422 17.274 1.00 55.47 277 LYS A CA 1
ATOM 2234 C C . LYS A 1 277 ? -11.586 -17.727 16.078 1.00 55.47 277 LYS A C 1
ATOM 2236 O O . LYS A 1 277 ? -10.419 -17.992 15.847 1.00 55.47 277 LYS A O 1
ATOM 2241 N N . ALA A 1 278 ? -12.304 -16.853 15.372 1.00 53.22 278 ALA A N 1
ATOM 2242 C CA . ALA A 1 278 ? -11.755 -16.075 14.259 1.00 53.22 278 ALA A CA 1
ATOM 2243 C C . ALA A 1 278 ? -10.645 -15.124 14.740 1.00 53.22 278 ALA A C 1
ATOM 2245 O O . ALA A 1 278 ? -9.635 -14.954 14.070 1.00 53.22 278 ALA A O 1
ATOM 2246 N N . VAL A 1 279 ? -10.787 -14.599 15.961 1.00 55.88 279 VAL A N 1
ATOM 2247 C CA . VAL A 1 279 ? -9.784 -13.734 16.598 1.00 55.88 279 VAL A CA 1
ATOM 2248 C C . VAL A 1 279 ? -8.620 -14.549 17.199 1.00 55.88 279 VAL A C 1
ATOM 2250 O O . VAL A 1 279 ? -7.459 -14.164 17.093 1.00 55.88 279 VAL A O 1
ATOM 2253 N N . SER A 1 280 ? -8.890 -15.718 17.800 1.00 48.91 280 SER A N 1
ATOM 2254 C CA . SER A 1 280 ? -7.882 -16.511 18.537 1.00 48.91 280 SER A CA 1
ATOM 2255 C C . SER A 1 280 ? -7.073 -17.523 17.719 1.00 48.91 280 SER A C 1
ATOM 2257 O O . SER A 1 280 ? -5.965 -17.856 18.140 1.00 48.91 280 SER A O 1
ATOM 2259 N N . THR A 1 281 ? -7.527 -17.990 16.547 1.00 47.22 281 THR A N 1
ATOM 2260 C CA . THR A 1 281 ? -6.659 -18.794 15.650 1.00 47.22 281 THR A CA 1
ATOM 2261 C C . THR A 1 281 ? -5.502 -17.984 15.063 1.00 47.22 281 THR A C 1
ATOM 2263 O O . THR A 1 281 ? -4.545 -18.558 14.548 1.00 47.22 281 THR A O 1
ATOM 2266 N N . SER A 1 282 ? -5.564 -16.664 15.215 1.00 45.44 282 SER A N 1
ATOM 2267 C CA . SER A 1 282 ? -4.590 -15.685 14.744 1.00 45.44 282 SER A CA 1
ATOM 2268 C C . SER A 1 282 ? -3.714 -15.136 15.883 1.00 45.44 282 SER A C 1
ATOM 2270 O O . SER A 1 282 ? -2.700 -14.500 15.632 1.00 45.44 282 SER A O 1
ATOM 2272 N N . ALA A 1 283 ? -4.019 -15.441 17.149 1.00 36.34 283 ALA A N 1
ATOM 2273 C CA . ALA A 1 283 ? -3.394 -14.825 18.328 1.00 36.34 283 ALA A CA 1
ATOM 2274 C C . ALA A 1 283 ? -1.982 -15.344 18.692 1.00 36.34 283 ALA A C 1
ATOM 2276 O O . ALA A 1 283 ? -1.451 -15.010 19.750 1.00 36.34 283 ALA A O 1
ATOM 2277 N N . SER A 1 284 ? -1.342 -16.146 17.833 1.00 34.03 284 SER A N 1
ATOM 2278 C CA . SER A 1 284 ? 0.112 -16.376 17.897 1.00 34.03 284 SER A CA 1
ATOM 2279 C C . SER A 1 284 ? 0.906 -15.455 16.962 1.00 34.03 284 SER A C 1
ATOM 2281 O O . SER A 1 284 ? 2.115 -15.635 16.820 1.00 34.03 284 SER A O 1
ATOM 2283 N N . ARG A 1 285 ? 0.244 -14.493 16.306 1.00 42.47 285 ARG A N 1
ATOM 2284 C CA . ARG A 1 285 ? 0.869 -13.528 15.397 1.00 42.47 285 ARG A CA 1
ATOM 2285 C C . ARG A 1 285 ? 1.659 -12.489 16.198 1.00 42.47 285 ARG A C 1
ATOM 2287 O O . ARG A 1 285 ? 1.186 -11.924 17.184 1.00 42.47 285 ARG A O 1
ATOM 2294 N N . LEU A 1 286 ? 2.924 -12.324 15.813 1.00 38.06 286 LEU A N 1
ATOM 2295 C CA . LEU A 1 286 ? 3.837 -11.351 16.402 1.00 38.06 286 LEU A CA 1
ATOM 2296 C C . LEU A 1 286 ? 3.378 -9.925 16.077 1.00 38.06 286 LEU A C 1
ATOM 2298 O O . LEU A 1 286 ? 2.782 -9.674 15.036 1.00 38.06 286 LEU A O 1
ATOM 2302 N N . LYS A 1 287 ? 3.667 -9.015 17.013 1.00 34.06 287 LYS A N 1
ATOM 2303 C CA . LYS A 1 287 ? 3.310 -7.593 16.974 1.00 34.06 287 LYS A CA 1
ATOM 2304 C C . LYS A 1 287 ? 3.673 -6.931 15.641 1.00 34.06 287 LYS A C 1
ATOM 2306 O O . LYS A 1 287 ? 4.844 -6.948 15.270 1.00 34.06 287 LYS A O 1
ATOM 2311 N N . LEU A 1 288 ? 2.723 -6.181 15.082 1.00 33.12 288 LEU A N 1
ATOM 2312 C CA . LEU A 1 288 ? 3.040 -4.940 14.382 1.00 33.12 288 LEU A CA 1
ATOM 2313 C C . LEU A 1 288 ? 3.739 -4.019 15.377 1.00 33.12 288 LEU A C 1
ATOM 2315 O O . LEU A 1 288 ? 3.156 -3.588 16.373 1.00 33.12 288 LEU A O 1
ATOM 2319 N N . ASN A 1 289 ? 5.021 -3.781 15.150 1.00 30.52 289 ASN A N 1
ATOM 2320 C CA . ASN A 1 289 ? 5.696 -2.676 15.793 1.00 30.52 289 ASN A CA 1
ATOM 2321 C C . ASN A 1 289 ? 5.364 -1.462 14.924 1.00 30.52 289 ASN A C 1
ATOM 2323 O O . ASN A 1 289 ? 5.774 -1.434 13.768 1.00 30.5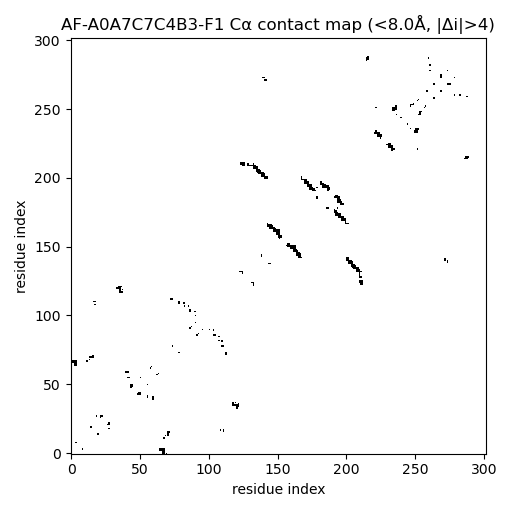2 289 ASN A O 1
ATOM 2327 N N . ARG A 1 290 ? 4.608 -0.479 15.439 1.00 36.41 290 ARG A N 1
ATOM 2328 C CA . ARG A 1 290 ? 4.661 0.868 14.851 1.00 36.41 290 ARG A CA 1
ATOM 2329 C C . ARG A 1 290 ? 6.134 1.230 14.864 1.00 36.41 290 ARG A C 1
ATOM 2331 O O . ARG A 1 290 ? 6.734 1.241 15.939 1.00 36.41 290 ARG A O 1
ATOM 2338 N N . ASP A 1 291 ? 6.715 1.382 13.685 1.00 32.72 291 ASP A N 1
ATOM 2339 C CA . ASP A 1 291 ? 8.149 1.531 13.501 1.00 32.72 291 ASP A CA 1
ATOM 2340 C C . ASP A 1 291 ? 8.591 2.854 14.147 1.00 32.72 291 ASP A C 1
ATOM 2342 O O . ASP A 1 291 ? 8.594 3.931 13.549 1.00 32.72 291 ASP A O 1
ATOM 2346 N N . LEU A 1 292 ? 8.881 2.793 15.447 1.00 34.47 292 LEU A N 1
ATOM 2347 C CA . LEU A 1 292 ? 9.629 3.801 16.164 1.00 34.47 292 LEU A CA 1
ATOM 2348 C C . LEU A 1 292 ? 11.057 3.654 15.659 1.00 34.47 292 LEU A C 1
ATOM 2350 O O . LEU A 1 292 ? 11.856 2.913 16.230 1.00 34.47 292 LEU A O 1
ATOM 2354 N N . TYR A 1 293 ? 11.388 4.391 14.602 1.00 33.34 293 TYR A N 1
ATOM 2355 C CA . TYR A 1 293 ? 12.766 4.785 14.346 1.00 33.34 293 TYR A CA 1
ATOM 2356 C C . TYR A 1 293 ? 13.247 5.640 15.528 1.00 33.34 293 TYR A C 1
ATOM 2358 O O . TYR A 1 293 ? 13.358 6.860 15.443 1.00 33.34 293 TYR A O 1
ATOM 2366 N N . THR A 1 294 ? 13.544 5.010 16.662 1.00 34.56 294 THR A N 1
ATOM 2367 C CA . THR A 1 294 ? 14.530 5.536 17.592 1.00 34.56 294 THR A CA 1
ATOM 2368 C C . THR A 1 294 ? 15.879 5.155 17.013 1.00 34.56 294 THR A C 1
ATOM 2370 O O . THR A 1 294 ? 16.338 4.026 17.168 1.00 34.56 294 THR A O 1
ATOM 2373 N N . THR A 1 295 ? 16.543 6.105 16.363 1.00 39.31 295 THR A N 1
ATOM 2374 C CA . THR A 1 295 ? 17.966 6.029 15.992 1.00 39.31 295 THR A CA 1
ATOM 2375 C C . THR A 1 295 ? 18.890 6.053 17.221 1.00 39.31 295 THR A C 1
ATOM 2377 O O . THR A 1 295 ? 20.026 6.513 17.152 1.00 39.31 295 THR A O 1
ATOM 2380 N N . GLU A 1 296 ? 18.419 5.600 18.380 1.00 37.16 296 GLU A N 1
ATOM 2381 C CA . GLU A 1 296 ? 19.195 5.527 19.609 1.00 37.16 296 GLU A CA 1
ATOM 2382 C C . GLU A 1 296 ? 19.695 4.095 19.769 1.00 37.16 296 GLU A C 1
ATOM 2384 O O . GLU A 1 296 ? 19.034 3.281 20.405 1.00 37.16 296 GLU A O 1
ATOM 2389 N N . ASN A 1 297 ? 20.801 3.780 19.086 1.00 39.44 297 ASN A N 1
ATOM 2390 C CA . ASN A 1 297 ? 21.856 2.823 19.478 1.00 39.44 297 ASN A CA 1
ATOM 2391 C C . ASN A 1 297 ? 22.711 2.383 18.271 1.00 39.44 297 ASN A C 1
ATOM 2393 O O . ASN A 1 297 ? 23.114 1.224 18.180 1.00 39.44 297 ASN A O 1
ATOM 2397 N N . GLU A 1 298 ? 23.045 3.292 17.351 1.00 37.94 298 GLU A N 1
ATOM 2398 C CA . GLU A 1 298 ? 24.284 3.102 16.594 1.00 37.94 298 GLU A CA 1
ATOM 2399 C C . GLU A 1 298 ? 25.439 3.494 17.519 1.00 37.94 298 GLU A C 1
ATOM 2401 O O . GLU A 1 298 ? 25.702 4.674 17.758 1.00 37.94 298 GLU A O 1
ATOM 2406 N N . GLU A 1 299 ? 26.091 2.489 18.112 1.00 38.75 299 GLU A N 1
ATOM 2407 C CA . GLU A 1 299 ? 27.404 2.689 18.719 1.00 38.75 299 GLU A CA 1
ATOM 2408 C C . GLU A 1 299 ? 28.336 3.292 17.653 1.00 38.75 299 GLU A C 1
ATOM 2410 O O . GLU A 1 299 ? 28.401 2.770 16.533 1.00 38.75 299 GLU A O 1
ATOM 2415 N N . PRO A 1 300 ? 29.059 4.385 17.956 1.00 36.09 300 PRO A N 1
ATOM 2416 C CA . PRO A 1 300 ? 30.051 4.903 17.033 1.00 36.09 300 PRO A CA 1
ATOM 2417 C C . PRO A 1 300 ? 31.108 3.820 16.812 1.00 36.09 300 PRO A C 1
ATOM 2419 O O . PRO A 1 300 ? 31.752 3.364 17.754 1.00 36.09 300 PRO A O 1
ATOM 2422 N N . CYS A 1 301 ? 31.267 3.393 15.562 1.00 46.72 301 CYS A N 1
ATOM 2423 C CA . CYS A 1 301 ? 32.408 2.580 15.172 1.00 46.72 301 CYS A CA 1
ATOM 2424 C C . CYS A 1 301 ? 33.669 3.448 15.312 1.00 46.72 301 CYS A C 1
ATOM 2426 O O . CYS A 1 301 ? 33.811 4.430 14.579 1.00 46.72 301 CYS A O 1
ATOM 2428 N N . ASP A 1 302 ? 34.531 3.101 16.271 1.00 47.19 302 ASP A N 1
ATOM 2429 C CA . ASP A 1 302 ? 35.910 3.603 16.376 1.00 47.19 302 ASP A CA 1
ATOM 2430 C C . ASP A 1 302 ? 36.740 3.278 15.118 1.00 47.19 302 ASP A C 1
ATOM 2432 O O . ASP A 1 302 ? 36.586 2.162 14.558 1.00 47.19 302 ASP A O 1
#

Secondary structure (DSSP, 8-state):
--B--TTT-S------HHHHHHHHTT-----------TT--S-GGGGT----GGGHHHIIIIISPPBPP----S-HHHHHHHHHHHHHHHH-TT---TTT-HHHHHH--S------SS--PPP---TT-SS--EEEEEE-SSSPEEEEESSEEETTEEE---EEEE----EEEEEESSPPTTBSS---TTSSEEEEEE-----EEEEEESS---S------EEEEETTTEEEEEBPPP--TT---PPPTTBGGGT-----GGGS-HHHHHHTT--HHHHHTTTTPPP--------TT-----

Sequence (302 aa):
MEFFDKKEDVLDVQLTEYGKNLLANGNLNPVYYAFFDDDIMYDVSGSGYSEIQNQVEPRIQDDTPKLKIIRTRTSAETRVNEFLNNLETAIGSTNSDPANNVAAFKQQQPFAAKGKVDAYPLGRSSLNSQYNPAWQIEVLSKPVIQSAQRYLAEDDYIDNTPQINIDIDYQILFEQGEITFEAISGYLGDTNVYLTMRENYLMMEILEDNTDFEKENFDVEVYLSQSVQGYVQKSYMIDDPTQFIEPTMNNVEYYMNLLVDNEIPSEIISELNISDKAVSTSASRLKLNRDLYTTENEEPCD

Radius of gyration: 27.06 Å; Cα contacts (8 Å, |Δi|>4): 290; chains: 1; bounding box: 72×69×62 Å

pLDDT: mean 72.68, std 13.6, range [30.52, 89.5]

Foldseek 3Di:
DDWDDLVPDPDDDDDAPVLVLCVVVVNNDDPDDFDFDPVQDQDCVVVVDDDDNVVSVCVRRPVDIHHDDDRDDDDPVLLVVLLVVLCCVQCPPDDDDCVVCVCSVSVDPSCPCPPDDRDDTQDAADPPDPDGKDKDKDWLFDFDFPDKDQFDDDPNDTHRPIDTDTDFDKDKDKDADDDDPQFPDQDDPPGSITIGIHGGDGDMDIDIPRHDQDLADDDDWDWDQDPPPGTDTADADDDDPVDDDDDDPSHPVVPDDDADLVRDDPVVCVVRVPDVCVSPVCVVRHDDDPPPPPVPDPDDDD

Mean predicted aligned error: 16.16 Å

Solvent-accessible surface area (backbone atoms only — not comparable to full-atom values): 20018 Å² total; per-residue (Å²): 142,54,71,52,51,78,90,80,52,88,78,85,90,77,66,37,66,62,51,47,50,31,47,75,72,72,68,60,74,85,89,78,86,82,63,60,56,87,91,59,76,82,65,49,60,86,74,79,43,84,79,58,84,86,51,49,58,54,40,65,74,66,71,48,86,45,67,51,84,80,59,68,93,69,55,73,66,58,39,51,51,52,42,51,54,50,47,53,68,68,52,46,100,81,61,91,55,68,84,82,43,50,60,61,74,67,69,60,67,70,59,75,72,77,69,68,76,68,73,63,61,72,67,69,64,24,92,89,38,97,51,75,54,41,82,49,77,46,72,67,35,84,54,59,76,75,48,78,40,70,43,40,78,55,97,98,41,79,42,85,50,65,40,75,44,68,64,82,72,70,46,79,44,82,45,76,58,80,88,56,94,55,44,80,46,68,64,58,73,98,43,58,31,28,40,31,56,45,82,66,66,89,40,69,50,80,43,73,42,40,39,72,89,61,68,76,82,80,84,88,86,51,64,49,82,40,101,86,77,49,71,43,79,42,43,75,76,83,90,50,97,88,53,93,76,82,68,44,95,58,26,42,66,55,81,47,86,88,70,53,87,90,67,55,57,69,66,58,41,58,75,59,67,51,57,69,60,76,60,52,81,51,67,84,64,68,66,82,68,80,83,73,83,66,84,80,76,77,74,80,83,128

Nearest PDB structures (foldseek):
  8ec8-assembly1_A  TM=1.625E-01  e=2.000E+00  Mycobacterium phage Bobi
  8ec2-assembly1_A  TM=1.934E-01  e=7.908E+00  Mycobacterium phage Adephagia